Protein AF-0000000079814509 (afdb_homodimer)

Organism: NCBI:txid265959

Solvent-accessible surface area (backbone atoms only — not comparable to full-atom values): 18102 Å² total; per-residue (Å²): 127,86,48,70,74,76,86,57,86,73,63,70,48,47,9,40,43,61,54,54,47,37,64,71,30,44,42,54,40,25,47,69,50,70,57,45,57,66,31,46,37,20,44,52,43,13,44,19,37,64,63,33,46,36,17,36,41,48,33,69,40,90,90,38,77,46,75,22,25,9,41,62,44,52,35,46,67,60,51,52,45,43,59,68,70,55,45,70,42,74,94,31,47,66,44,47,51,42,54,54,31,35,41,41,60,46,58,57,76,54,65,27,21,42,33,24,49,41,41,32,49,45,52,52,50,47,57,54,64,71,42,89,66,78,81,49,60,47,82,37,24,59,54,39,33,39,48,41,24,60,71,68,43,64,84,71,28,87,51,73,63,44,72,72,52,24,48,38,23,42,51,26,47,74,84,127,86,52,69,73,76,86,56,86,72,64,71,48,48,9,39,42,61,55,53,46,36,63,72,28,43,43,54,40,26,48,69,50,72,59,44,58,66,30,44,37,19,44,52,43,13,43,19,39,63,62,33,46,36,17,37,40,50,32,68,38,89,91,39,79,46,75,21,24,8,40,61,44,52,36,48,67,58,50,50,47,43,59,67,70,55,44,69,42,75,93,32,48,68,44,46,52,41,53,55,30,35,41,40,62,45,58,57,76,56,63,27,21,43,33,23,47,41,41,31,47,46,54,52,49,47,58,54,63,72,41,89,65,77,81,50,62,48,82,37,24,60,54,39,33,40,49,41,26,60,71,68,42,65,84,73,28,85,52,73,63,44,72,71,53,24,50,38,23,44,50,27,49,74,84

Foldseek 3Di:
DPPPDPPDVCPPLQAPDLVCCLVVAQQVLCVLLVNHDLLSSLLLSLLLCLQASNHAQFDDDPVGTDQFGGSNGHGQVLQVCCVVPPCVDPVNVSNVVSLVVQDDVPPHGPNVRSPRVNSVSSSSSSQLVSDPDDGDDSQQLQVSQLSCLVRPVPDVSVDHRDPVSSVSSNVSSVD/DPPPDPPDVCPPLQAPDLVCCLVVAQQVLCVLLVNHDLLSSLLLSLLLCLQASNHAQFPDDPVGTDQFGGSNGHGQVLQVCCVVPPCVPPVNVSNVVSLVVQDDVPPHGPNVRSPRVNSVSSSSSSQLVSDPDDGDDSQQLQVSQLSCLVRPVPPVSVDHRDPVSSVSSNVSSVD

Structure (mmCIF, N/CA/C/O backbone):
data_AF-0000000079814509-model_v1
#
loop_
_entity.id
_entity.type
_entity.pdbx_description
1 polymer 'Transglycosylase SLT domain-containing protein'
#
loop_
_atom_site.group_PDB
_atom_site.id
_atom_site.type_symbol
_atom_site.label_atom_id
_atom_site.label_alt_id
_atom_site.label_comp_id
_atom_site.label_asym_id
_atom_site.label_entity_id
_atom_site.label_seq_id
_atom_site.pdbx_PDB_ins_code
_atom_site.Cartn_x
_atom_site.Cartn_y
_atom_site.Cartn_z
_atom_site.occupancy
_atom_site.B_iso_or_equiv
_atom_site.auth_seq_id
_atom_site.auth_comp_id
_atom_site.auth_asym_id
_atom_site.auth_atom_id
_atom_site.pdbx_PDB_model_num
ATOM 1 N N . MET A 1 1 ? 13.641 9.32 21.141 1 21.48 1 MET A N 1
ATOM 2 C CA . MET A 1 1 ? 14.672 9.336 20.109 1 21.48 1 MET A CA 1
ATOM 3 C C . MET A 1 1 ? 14.367 8.32 19.016 1 21.48 1 MET A C 1
ATOM 5 O O . MET A 1 1 ? 14.18 7.137 19.297 1 21.48 1 MET A O 1
ATOM 9 N N . VAL A 1 2 ? 13.789 8.75 17.938 1 28.95 2 VAL A N 1
ATOM 10 C CA . VAL A 1 2 ? 13.547 7.848 16.828 1 28.95 2 VAL A CA 1
ATOM 11 C C . VAL A 1 2 ? 14.852 7.188 16.406 1 28.95 2 VAL A C 1
ATOM 13 O O . VAL A 1 2 ? 15.828 7.871 16.078 1 28.95 2 VAL A O 1
ATOM 16 N N . VAL A 1 3 ? 15.172 5.992 16.922 1 29.91 3 VAL A N 1
ATOM 17 C CA . VAL A 1 3 ? 16.359 5.262 16.531 1 29.91 3 VAL A CA 1
ATOM 18 C C . VAL A 1 3 ? 16.344 5.031 15.016 1 29.91 3 VAL A C 1
ATOM 20 O O . VAL A 1 3 ? 15.438 4.395 14.492 1 29.91 3 VAL A O 1
ATOM 23 N N . VAL A 1 4 ? 17.125 5.879 14.336 1 31.55 4 VAL A N 1
ATOM 24 C CA . VAL A 1 4 ? 17.453 5.512 12.961 1 31.55 4 VAL A CA 1
ATOM 25 C C . VAL A 1 4 ? 18.25 4.211 12.945 1 31.55 4 VAL A C 1
ATOM 27 O O . VAL A 1 4 ? 19.25 4.09 13.648 1 31.55 4 VAL A O 1
ATOM 30 N N . PRO A 1 5 ? 17.609 3.098 12.773 1 31.67 5 PRO A N 1
ATOM 31 C CA . PRO A 1 5 ? 18.406 1.866 12.812 1 31.67 5 PRO A CA 1
ATOM 32 C C . PRO A 1 5 ? 19.812 2.055 12.258 1 31.67 5 PRO A C 1
ATOM 34 O O . PRO A 1 5 ? 20.047 2.951 11.438 1 31.67 5 PRO A O 1
ATOM 37 N N . PRO A 1 6 ? 20.875 1.463 13.023 1 30.59 6 PRO A N 1
ATOM 38 C CA . PRO A 1 6 ? 22.25 1.548 12.539 1 30.59 6 PRO A CA 1
ATOM 39 C C . PRO A 1 6 ? 22.359 1.326 11.031 1 30.59 6 PRO A C 1
ATOM 41 O O . PRO A 1 6 ? 21.484 0.708 10.422 1 30.59 6 PRO A O 1
ATOM 44 N N . ARG A 1 7 ? 23.438 1.952 10.367 1 30.25 7 ARG A N 1
ATOM 45 C CA . ARG A 1 7 ? 23.891 1.788 8.992 1 30.25 7 ARG A CA 1
ATOM 46 C C . ARG A 1 7 ? 24.016 0.313 8.625 1 30.25 7 ARG A C 1
ATOM 48 O O . ARG A 1 7 ? 24.984 -0.347 8.977 1 30.25 7 ARG A O 1
ATOM 55 N N . PHE A 1 8 ? 23.109 -0.559 8.773 1 29.16 8 PHE A N 1
ATOM 56 C CA . PHE A 1 8 ? 23.312 -1.893 8.219 1 29.16 8 PHE A CA 1
ATOM 57 C C . PHE A 1 8 ? 24.047 -1.819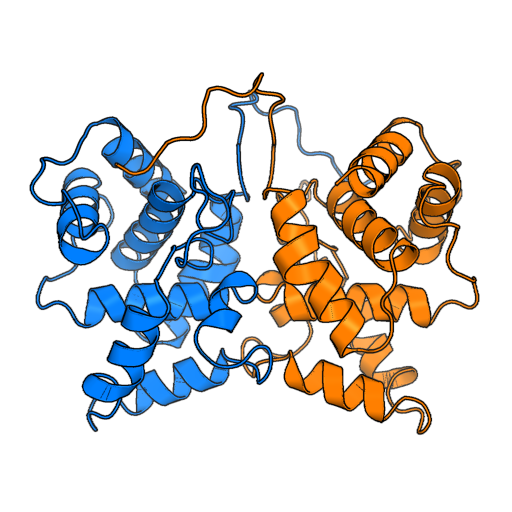 6.887 1 29.16 8 PHE A C 1
ATOM 59 O O . PHE A 1 8 ? 23.969 -0.811 6.184 1 29.16 8 PHE A O 1
ATOM 66 N N . GLY A 1 9 ? 25.078 -2.545 6.637 1 29.08 9 GLY A N 1
ATOM 67 C CA . GLY A 1 9 ? 25.734 -2.58 5.344 1 29.08 9 GLY A CA 1
ATOM 68 C C . GLY A 1 9 ? 24.781 -2.412 4.18 1 29.08 9 GLY A C 1
ATOM 69 O O . GLY A 1 9 ? 23.75 -3.086 4.117 1 29.08 9 GLY A O 1
ATOM 70 N N . LEU A 1 10 ? 24.547 -1.199 3.674 1 32.44 10 LEU A N 1
ATOM 71 C CA . LEU A 1 10 ? 23.656 -0.524 2.744 1 32.44 10 LEU A CA 1
ATOM 72 C C . LEU A 1 10 ? 23.359 -1.402 1.531 1 32.44 10 LEU A C 1
ATOM 74 O O . LEU A 1 10 ? 24.125 -1.406 0.565 1 32.44 10 LEU A O 1
ATOM 78 N N . ARG A 1 11 ? 23.297 -2.605 1.694 1 38.59 11 ARG A N 1
ATOM 79 C CA . ARG A 1 11 ? 22.797 -3.143 0.434 1 38.59 11 ARG A CA 1
ATOM 80 C C . ARG A 1 11 ? 21.594 -2.34 -0.065 1 38.59 11 ARG A C 1
ATOM 82 O O . ARG A 1 11 ? 20.734 -1.936 0.725 1 38.59 11 ARG A O 1
ATOM 89 N N . ALA A 1 12 ? 21.672 -1.541 -1.007 1 45.59 12 ALA A N 1
ATOM 90 C CA . ALA A 1 12 ? 20.781 -0.601 -1.682 1 45.59 12 ALA A CA 1
ATOM 91 C C . ALA A 1 12 ? 19.359 -1.121 -1.699 1 45.59 12 ALA A C 1
ATOM 93 O O . ALA A 1 12 ? 19.016 -2.025 -2.471 1 45.59 12 ALA A O 1
ATOM 94 N N . MET A 1 13 ? 18.812 -1.288 -0.538 1 52.53 13 MET A N 1
ATOM 95 C CA . MET A 1 13 ? 17.406 -1.687 -0.56 1 52.53 13 MET A CA 1
ATOM 96 C C . MET A 1 13 ? 16.594 -0.751 -1.445 1 52.53 13 MET A C 1
ATOM 9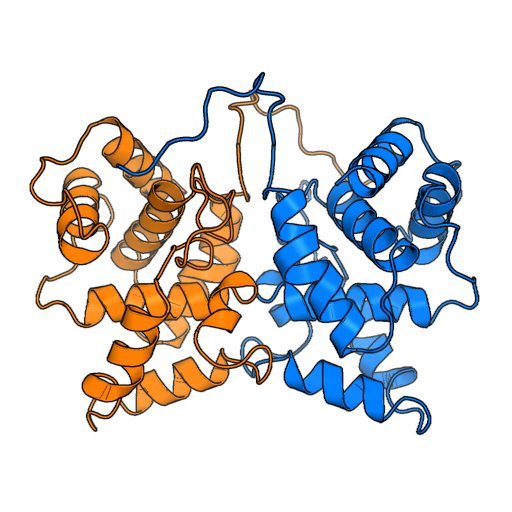8 O O . MET A 1 13 ? 16.609 0.466 -1.253 1 52.53 13 MET A O 1
ATOM 102 N N . THR A 1 14 ? 16.281 -1.2 -2.613 1 74.56 14 THR A N 1
ATOM 103 C CA . THR A 1 14 ? 15.664 -0.387 -3.65 1 74.56 14 THR A CA 1
ATOM 104 C C . THR A 1 14 ? 14.141 -0.501 -3.586 1 74.56 14 THR A C 1
ATOM 106 O O . THR A 1 14 ? 13.43 0.074 -4.418 1 74.56 14 THR A O 1
ATOM 109 N N . GLY A 1 15 ? 13.484 -0.801 -2.355 1 95.19 15 GLY A N 1
ATOM 110 C CA . GLY A 1 15 ? 12.031 -0.841 -2.242 1 95.19 15 GLY A CA 1
ATOM 111 C C . GLY A 1 15 ? 11.547 -0.894 -0.805 1 95.19 15 GLY A C 1
ATOM 112 O O . GLY A 1 15 ? 12.273 -0.499 0.114 1 95.19 15 GLY A O 1
ATOM 113 N N . LEU A 1 16 ? 10.32 -1.169 -0.649 1 97.5 16 LEU A N 1
ATOM 114 C CA . LEU A 1 16 ? 9.805 -1.408 0.694 1 97.5 16 LEU A CA 1
ATOM 115 C C . LEU A 1 16 ? 10.625 -2.475 1.411 1 97.5 16 LEU A C 1
ATOM 117 O O . LEU A 1 16 ? 11.172 -3.377 0.772 1 97.5 16 LEU A O 1
ATOM 121 N N . CYS A 1 17 ? 10.672 -2.309 2.691 1 96.06 17 CYS A N 1
ATOM 122 C CA . CYS A 1 17 ? 11.312 -3.32 3.521 1 96.06 17 CYS A CA 1
ATOM 123 C C . CYS A 1 17 ? 10.633 -4.676 3.357 1 96.06 17 CYS A C 1
ATOM 125 O O . CYS A 1 17 ? 9.492 -4.855 3.791 1 96.06 17 CYS A O 1
ATOM 127 N N . PRO A 1 18 ? 11.367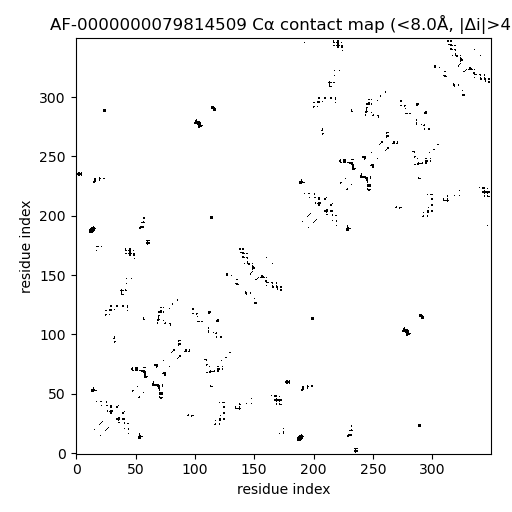 -5.66 2.791 1 96.31 18 PRO A N 1
ATOM 128 C CA . PRO A 1 18 ? 10.719 -6.945 2.508 1 96.31 18 PRO A CA 1
ATOM 129 C C . PRO A 1 18 ? 10.227 -7.648 3.77 1 96.31 18 PRO A C 1
ATOM 131 O O . PRO A 1 18 ? 9.188 -8.312 3.742 1 96.31 18 PRO A O 1
ATOM 134 N N . ALA A 1 19 ? 10.945 -7.496 4.844 1 96.06 19 ALA A N 1
ATOM 135 C CA . ALA A 1 19 ? 10.531 -8.141 6.09 1 96.06 19 ALA A CA 1
ATOM 136 C C . ALA A 1 19 ? 9.188 -7.602 6.562 1 96.06 19 ALA A C 1
ATOM 138 O O . ALA A 1 19 ? 8.344 -8.359 7.055 1 96.06 19 ALA A O 1
ATOM 139 N N . GLN A 1 20 ? 9 -6.309 6.41 1 97.38 20 GLN A N 1
ATOM 140 C CA . GLN A 1 20 ? 7.723 -5.738 6.816 1 97.38 20 GLN A CA 1
ATOM 141 C C . GLN A 1 20 ? 6.609 -6.152 5.859 1 97.38 20 GLN A C 1
ATOM 143 O O . GLN A 1 20 ? 5.488 -6.438 6.289 1 97.38 20 GLN A O 1
ATOM 148 N N . VAL A 1 21 ? 6.953 -6.172 4.539 1 98.19 21 VAL A N 1
ATOM 149 C CA . VAL A 1 21 ? 5.941 -6.59 3.572 1 98.19 21 VAL A CA 1
ATOM 150 C C . VAL A 1 21 ? 5.477 -8.008 3.895 1 98.19 21 VAL A C 1
ATOM 152 O O . VAL A 1 21 ? 4.273 -8.289 3.896 1 98.19 21 VAL A O 1
ATOM 155 N N . ARG A 1 22 ? 6.367 -8.891 4.195 1 98.31 22 ARG A N 1
ATOM 156 C CA . ARG A 1 22 ? 6.016 -10.266 4.52 1 98.31 22 ARG A CA 1
ATOM 157 C C . ARG A 1 22 ? 5.207 -10.336 5.812 1 98.31 22 ARG A C 1
ATOM 159 O O . ARG A 1 22 ? 4.16 -10.984 5.863 1 98.31 22 ARG A O 1
ATOM 166 N N . ARG A 1 23 ? 5.629 -9.617 6.816 1 97.31 23 ARG A N 1
ATOM 167 C CA . ARG A 1 23 ? 5.062 -9.742 8.156 1 97.31 23 ARG A CA 1
ATOM 168 C C . ARG A 1 23 ? 3.734 -9 8.266 1 97.31 23 ARG A C 1
ATOM 170 O O . ARG A 1 23 ? 2.807 -9.477 8.922 1 97.31 23 ARG A O 1
ATOM 177 N N . GLU A 1 24 ? 3.678 -7.84 7.629 1 97.81 24 GLU A N 1
ATOM 178 C CA . GLU A 1 24 ? 2.525 -6.973 7.855 1 97.81 24 GLU A CA 1
ATOM 179 C C . GLU A 1 24 ? 1.452 -7.191 6.793 1 97.81 24 GLU A C 1
ATOM 181 O O . GLU A 1 24 ? 0.293 -6.82 6.988 1 97.81 24 GLU A O 1
ATOM 186 N N . ILE A 1 25 ? 1.831 -7.762 5.629 1 98.62 25 ILE A N 1
ATOM 187 C CA . ILE A 1 25 ? 0.872 -7.84 4.535 1 98.62 25 ILE A CA 1
ATOM 188 C C . ILE A 1 25 ? 0.708 -9.297 4.098 1 98.62 25 ILE A C 1
ATOM 190 O O . ILE A 1 25 ? -0.351 -9.891 4.297 1 98.62 25 ILE A O 1
ATOM 194 N N . VAL A 1 26 ? 1.796 -9.906 3.666 1 98.88 26 VAL A N 1
ATOM 195 C CA . VAL A 1 26 ? 1.691 -11.18 2.961 1 98.88 26 VAL A CA 1
ATOM 196 C C . VAL A 1 26 ? 1.16 -12.258 3.908 1 98.88 26 VAL A C 1
ATOM 198 O O . VAL A 1 26 ? 0.144 -12.891 3.625 1 98.88 26 VAL A O 1
ATOM 201 N N . THR A 1 27 ? 1.805 -12.383 5.035 1 98.75 27 THR A N 1
ATOM 202 C CA . THR A 1 27 ? 1.463 -13.477 5.941 1 98.75 27 THR A CA 1
ATOM 203 C C . THR A 1 27 ? 0.04 -13.312 6.473 1 98.75 27 THR A C 1
ATOM 205 O O . THR A 1 27 ? -0.787 -14.219 6.328 1 98.75 27 THR A O 1
ATOM 208 N N . PRO A 1 28 ? -0.305 -12.148 7.012 1 98.75 28 PRO A N 1
ATOM 209 C CA . PRO A 1 28 ? -1.658 -12.055 7.562 1 98.75 28 PRO A CA 1
ATOM 210 C C . PRO A 1 28 ? -2.74 -12.133 6.488 1 98.75 28 PRO A C 1
ATOM 212 O O . PRO A 1 28 ? -3.828 -12.656 6.738 1 98.75 28 PRO A O 1
ATOM 215 N N . VAL A 1 29 ? -2.549 -11.594 5.297 1 98.88 29 VAL A N 1
ATOM 216 C CA . VAL A 1 29 ? -3.533 -11.633 4.219 1 98.88 29 VAL A CA 1
ATOM 217 C C . VAL A 1 29 ? -3.777 -13.078 3.793 1 98.88 29 VAL A C 1
ATOM 219 O O . VAL A 1 29 ? -4.922 -13.5 3.617 1 98.88 29 VAL A O 1
ATOM 222 N N . LEU A 1 30 ? -2.684 -13.828 3.623 1 98.94 30 LEU A N 1
ATOM 223 C CA . LEU A 1 30 ? -2.826 -15.211 3.188 1 98.94 30 LEU A CA 1
ATOM 224 C C . LEU A 1 30 ? -3.535 -16.047 4.25 1 98.94 30 LEU A C 1
ATOM 226 O O . LEU A 1 30 ? -4.312 -16.953 3.92 1 98.94 30 LEU A O 1
ATOM 230 N N . GLU A 1 31 ? -3.264 -15.734 5.488 1 98.75 31 GLU A N 1
ATOM 231 C CA . GLU A 1 31 ? -3.984 -16.391 6.57 1 98.75 31 GLU A CA 1
ATOM 232 C C . GLU A 1 31 ? -5.473 -16.047 6.531 1 98.75 31 GLU A C 1
ATOM 234 O O . GLU A 1 31 ? -6.32 -16.938 6.688 1 98.75 31 GLU A O 1
ATOM 239 N N . LEU A 1 32 ? -5.777 -14.812 6.336 1 98.81 32 LEU A N 1
ATOM 240 C CA . LEU A 1 32 ? -7.168 -14.375 6.27 1 98.81 32 LEU A CA 1
ATOM 241 C C . LEU A 1 32 ? -7.938 -15.156 5.211 1 98.81 32 LEU A C 1
ATOM 243 O O . LEU A 1 32 ? -9.055 -15.609 5.457 1 98.81 32 LEU A O 1
ATOM 247 N N . ILE A 1 33 ? -7.301 -15.328 4.039 1 98.81 33 ILE A N 1
ATOM 248 C CA . ILE A 1 33 ? -8.07 -15.883 2.932 1 98.81 33 ILE A CA 1
ATOM 249 C C . ILE A 1 33 ? -7.953 -17.406 2.928 1 98.81 33 ILE A C 1
ATOM 251 O O . ILE A 1 33 ? -8.406 -18.062 1.991 1 98.81 33 ILE A O 1
ATOM 255 N N . GLY A 1 34 ? -7.297 -17.953 3.916 1 98.62 34 GLY A N 1
ATOM 256 C CA . GLY A 1 34 ? -7.234 -19.391 4.094 1 98.62 34 GLY A CA 1
ATOM 257 C C . GLY A 1 34 ? -6.258 -20.062 3.152 1 98.62 34 GLY A C 1
ATOM 258 O O . GLY A 1 34 ? -6.391 -21.266 2.861 1 98.62 34 GLY A O 1
ATOM 259 N N . LEU A 1 35 ? -5.375 -19.312 2.596 1 98.69 35 LEU A N 1
ATOM 260 C CA . LEU A 1 35 ? -4.398 -19.812 1.64 1 98.69 35 LEU A CA 1
ATOM 261 C C . LEU A 1 35 ? -2.977 -19.5 2.098 1 98.69 35 LEU A C 1
ATOM 263 O O . LEU A 1 35 ? -2.127 -19.125 1.286 1 98.69 35 LEU A O 1
ATOM 267 N N . GLY A 1 36 ? -2.789 -19.641 3.42 1 98.5 36 GLY A N 1
ATOM 268 C CA . GLY A 1 36 ? -1.526 -19.266 4.043 1 98.5 36 GLY A CA 1
ATOM 269 C C . GLY A 1 36 ? -0.517 -20.406 4.051 1 98.5 36 GLY A C 1
ATOM 270 O O . GLY A 1 36 ? -0.572 -21.297 3.205 1 98.5 36 GLY A O 1
ATOM 271 N N . GLY A 1 37 ? 0.413 -20.25 4.977 1 98.44 37 GLY A N 1
ATOM 272 C CA . GLY A 1 37 ? 1.54 -21.156 5.086 1 98.44 37 GLY A CA 1
ATOM 273 C C . GLY A 1 37 ? 2.844 -20.562 4.594 1 98.44 37 GLY A C 1
ATOM 274 O O . GLY A 1 37 ? 2.84 -19.656 3.758 1 98.44 37 GLY A O 1
ATOM 275 N N . ASP A 1 38 ? 3.973 -21.125 5.09 1 98.31 38 ASP A N 1
ATOM 276 C CA . ASP A 1 38 ? 5.297 -20.578 4.805 1 98.31 38 ASP A CA 1
ATOM 277 C C . ASP A 1 38 ? 5.602 -20.625 3.311 1 98.31 38 ASP A C 1
ATOM 279 O O . ASP A 1 38 ? 6.234 -19.719 2.773 1 98.31 38 ASP A O 1
ATOM 283 N N . ALA A 1 39 ? 5.207 -21.672 2.641 1 98.75 39 ALA A N 1
ATOM 284 C CA . ALA A 1 39 ? 5.461 -21.797 1.209 1 98.75 39 ALA A CA 1
ATOM 285 C C . ALA A 1 39 ? 4.773 -20.688 0.425 1 98.75 39 ALA A C 1
ATOM 287 O O . ALA A 1 39 ? 5.391 -20.062 -0.437 1 98.75 39 ALA A O 1
ATOM 288 N N . ALA A 1 40 ? 3.488 -20.422 0.775 1 98.81 40 ALA A N 1
ATOM 289 C CA . ALA A 1 40 ? 2.738 -19.359 0.098 1 98.81 40 ALA A CA 1
ATOM 290 C C . ALA A 1 40 ? 3.324 -17.984 0.407 1 98.81 40 ALA A C 1
ATOM 292 O O . ALA A 1 40 ? 3.445 -17.141 -0.483 1 98.81 40 ALA A O 1
ATOM 293 N N . ALA A 1 41 ? 3.674 -17.828 1.679 1 98.88 41 ALA A N 1
ATOM 294 C CA . ALA A 1 41 ? 4.238 -16.531 2.084 1 98.88 41 ALA A CA 1
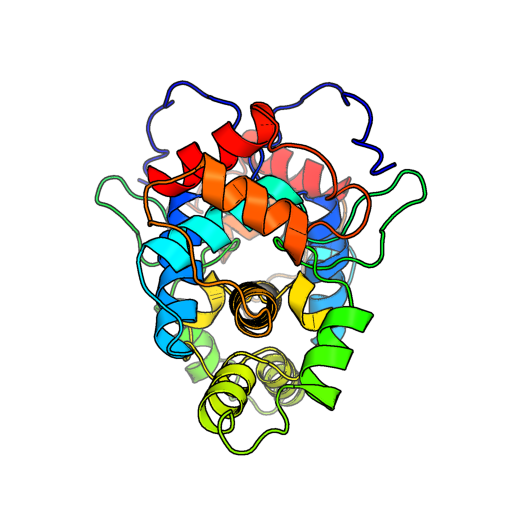ATOM 295 C C . ALA A 1 41 ? 5.551 -16.266 1.355 1 98.88 41 ALA A C 1
ATOM 297 O O . ALA A 1 41 ? 5.777 -15.148 0.879 1 98.88 41 ALA A O 1
ATOM 298 N N . SER A 1 42 ? 6.387 -17.281 1.24 1 98.75 42 SER A N 1
ATOM 299 C CA . SER A 1 42 ? 7.648 -17.125 0.524 1 98.75 42 SER A CA 1
ATOM 300 C C . SER A 1 42 ? 7.414 -16.891 -0.965 1 98.75 42 SER A C 1
ATOM 302 O O . SER A 1 42 ? 8.062 -16.031 -1.574 1 98.75 42 SER A O 1
ATOM 304 N N . LEU A 1 43 ? 6.5 -17.594 -1.545 1 98.62 43 LEU A N 1
ATOM 305 C CA . LEU A 1 43 ? 6.191 -17.453 -2.965 1 98.62 43 LEU A CA 1
ATOM 306 C C . LEU A 1 43 ? 5.695 -16.047 -3.275 1 98.62 43 LEU A C 1
ATOM 308 O O . LEU A 1 43 ? 6.184 -15.406 -4.207 1 98.62 43 LEU A O 1
ATOM 312 N N . LEU A 1 44 ? 4.766 -15.57 -2.459 1 98.88 44 LEU A N 1
ATOM 313 C CA . LEU A 1 44 ? 4.172 -14.266 -2.734 1 98.88 44 LEU A CA 1
ATOM 314 C C . LEU A 1 44 ? 5.172 -13.148 -2.457 1 98.88 44 LEU A C 1
ATOM 316 O O . LEU A 1 44 ? 5.207 -12.148 -3.176 1 98.88 44 LEU A O 1
ATOM 320 N N . THR A 1 45 ? 5.957 -13.297 -1.381 1 98.69 45 THR A N 1
ATOM 321 C CA . THR A 1 45 ? 7.008 -12.32 -1.126 1 98.69 45 THR A CA 1
ATOM 322 C C . THR A 1 45 ? 8.016 -12.297 -2.271 1 98.69 45 THR A C 1
ATOM 324 O O . THR A 1 45 ? 8.375 -11.227 -2.77 1 98.69 45 THR A O 1
ATOM 327 N N . GLY A 1 46 ? 8.43 -13.469 -2.719 1 98.06 46 GLY A N 1
ATOM 328 C CA . GLY A 1 46 ? 9.336 -13.578 -3.852 1 98.06 46 GLY A CA 1
ATOM 329 C C . GLY A 1 46 ? 8.75 -13.047 -5.145 1 98.06 46 GLY A C 1
ATOM 330 O O . GLY A 1 46 ? 9.453 -12.43 -5.945 1 98.06 46 GLY A O 1
ATOM 331 N N . THR A 1 47 ? 7.492 -13.242 -5.367 1 97.69 47 THR A N 1
ATOM 332 C CA . THR A 1 47 ? 6.816 -12.742 -6.559 1 97.69 47 THR A CA 1
ATOM 333 C C . THR A 1 47 ? 6.852 -11.211 -6.598 1 97.69 47 THR A C 1
ATOM 335 O O . THR A 1 47 ? 7.168 -10.625 -7.633 1 97.69 47 THR A O 1
ATOM 338 N N . ALA A 1 48 ? 6.52 -10.586 -5.453 1 97.69 48 ALA A N 1
ATOM 339 C CA . ALA A 1 48 ? 6.57 -9.125 -5.406 1 97.69 48 ALA A CA 1
ATOM 340 C C . ALA A 1 48 ? 7.984 -8.617 -5.668 1 97.69 48 ALA A C 1
ATOM 342 O O . ALA A 1 48 ? 8.18 -7.637 -6.387 1 97.69 48 ALA A O 1
ATOM 343 N N . LEU A 1 49 ? 8.961 -9.25 -5.105 1 96.5 49 LEU A N 1
ATOM 344 C CA . LEU A 1 49 ? 10.359 -8.898 -5.344 1 96.5 49 LEU A CA 1
ATOM 345 C C . LEU A 1 49 ? 10.719 -9.07 -6.816 1 96.5 49 LEU A C 1
ATOM 347 O O . LEU A 1 49 ? 11.383 -8.211 -7.402 1 96.5 49 LEU A O 1
ATOM 351 N N . ALA A 1 50 ? 10.297 -10.125 -7.391 1 94.75 50 ALA A N 1
ATOM 352 C CA . ALA A 1 50 ? 10.617 -10.414 -8.789 1 94.75 50 ALA A CA 1
ATOM 353 C C . ALA A 1 50 ? 9.93 -9.414 -9.719 1 94.75 50 ALA A C 1
ATOM 355 O O . ALA A 1 50 ? 10.5 -9.031 -10.75 1 94.75 50 ALA A O 1
ATOM 356 N N . GLU A 1 51 ? 8.703 -9.07 -9.32 1 94.38 51 GLU A N 1
ATOM 357 C CA . GLU A 1 51 ? 7.914 -8.211 -10.203 1 94.38 51 GLU A CA 1
ATOM 358 C C . GLU A 1 51 ? 8.406 -6.77 -10.148 1 94.38 51 GLU A C 1
ATOM 360 O O . GLU A 1 51 ? 8.477 -6.098 -11.18 1 94.38 51 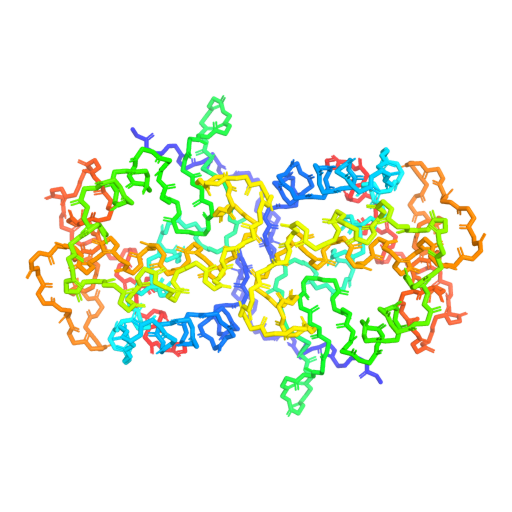GLU A O 1
ATOM 365 N N . THR A 1 52 ? 8.758 -6.301 -8.93 1 94.81 52 THR A N 1
ATOM 366 C CA . THR A 1 52 ? 8.938 -4.855 -8.82 1 94.81 52 THR A CA 1
ATOM 367 C C . THR A 1 52 ? 10.109 -4.523 -7.91 1 94.81 52 THR A C 1
ATOM 369 O O . THR A 1 52 ? 10.414 -3.352 -7.684 1 94.81 52 THR A O 1
ATOM 372 N N . GLY A 1 53 ? 10.727 -5.547 -7.324 1 94.75 53 GLY A N 1
ATOM 373 C CA . GLY A 1 53 ? 11.688 -5.25 -6.273 1 94.75 53 GLY A CA 1
ATOM 374 C C . GLY A 1 53 ? 11.078 -4.492 -5.109 1 94.75 53 GLY A C 1
ATOM 375 O O . GLY A 1 53 ? 11.781 -3.783 -4.387 1 94.75 53 GLY A O 1
ATOM 376 N N . LEU A 1 54 ? 9.727 -4.496 -5.02 1 97.25 54 LEU A N 1
ATOM 377 C CA . LEU A 1 54 ? 8.977 -3.773 -4 1 97.25 54 LEU A CA 1
ATOM 378 C C . LEU A 1 54 ? 9.164 -2.268 -4.148 1 97.25 54 LEU A C 1
ATOM 380 O O . LEU A 1 54 ? 9.188 -1.541 -3.152 1 97.25 54 LEU A O 1
ATOM 384 N N . ALA A 1 55 ? 9.234 -1.796 -5.398 1 96.44 55 ALA A N 1
ATOM 385 C CA . ALA A 1 55 ? 9.602 -0.396 -5.598 1 96.44 55 ALA A CA 1
ATOM 386 C C . ALA A 1 55 ? 8.586 0.316 -6.488 1 96.44 55 ALA A C 1
ATOM 388 O O . ALA A 1 55 ? 8.547 1.548 -6.535 1 96.44 55 ALA A O 1
ATOM 389 N N . TYR A 1 56 ? 7.785 -0.471 -7.188 1 96.5 56 TYR A N 1
ATOM 390 C CA . TYR A 1 56 ? 6.863 0.118 -8.156 1 96.5 56 TYR A CA 1
ATOM 391 C C . TYR A 1 56 ? 5.445 -0.407 -7.949 1 96.5 56 TYR A C 1
ATOM 393 O O . TYR A 1 56 ? 5.25 -1.604 -7.727 1 96.5 56 TYR A O 1
ATOM 401 N N . ILE A 1 57 ? 4.48 0.513 -8.023 1 98.12 57 ILE A N 1
ATOM 402 C CA . ILE A 1 57 ? 3.096 0.114 -7.793 1 98.12 57 ILE A CA 1
ATOM 403 C C . ILE A 1 57 ? 2.309 0.209 -9.094 1 98.12 57 ILE A C 1
ATOM 405 O O . ILE A 1 57 ? 1.085 0.048 -9.102 1 98.12 57 ILE A O 1
ATOM 409 N N . ARG A 1 58 ? 2.947 0.518 -10.109 1 97.06 58 ARG A N 1
ATOM 410 C CA . ARG A 1 58 ? 2.473 0.478 -11.484 1 97.06 58 ARG A CA 1
ATOM 411 C C . ARG A 1 58 ? 3.588 0.063 -12.438 1 97.06 58 ARG A C 1
ATOM 413 O O . ARG A 1 58 ? 4.742 0.455 -12.258 1 97.06 58 ARG A O 1
ATOM 420 N N . GLN A 1 59 ? 3.23 -0.704 -13.43 1 94.75 59 GLN A N 1
ATOM 421 C CA . GLN A 1 59 ? 4.215 -1.186 -14.391 1 94.75 59 GLN A CA 1
ATOM 422 C C . GLN A 1 59 ? 4.91 -0.024 -15.094 1 94.75 59 GLN A C 1
ATOM 424 O O . GLN A 1 59 ? 4.258 0.945 -15.492 1 94.75 59 GLN A O 1
ATOM 429 N N . VAL A 1 60 ? 6.199 -0.117 -15.156 1 92.25 60 VAL A N 1
ATOM 430 C CA . VAL A 1 60 ? 7.008 0.858 -15.875 1 92.25 60 VAL A CA 1
ATOM 431 C C . VAL A 1 60 ? 7.332 0.328 -17.281 1 92.25 60 VAL A C 1
ATOM 433 O O . VAL A 1 60 ? 7.773 -0.813 -17.422 1 92.25 60 VAL A O 1
ATOM 436 N N . THR A 1 61 ? 7.09 1.088 -18.188 1 90.56 61 THR A N 1
ATOM 437 C CA . THR A 1 61 ? 7.48 0.778 -19.562 1 90.56 61 THR A CA 1
ATOM 438 C C . THR A 1 61 ? 8.188 1.967 -20.203 1 90.56 61 THR A C 1
ATOM 440 O O . THR A 1 61 ? 8.195 3.066 -19.641 1 90.56 61 THR A O 1
ATOM 443 N N . ASP A 1 62 ? 8.812 1.7 -21.312 1 88.5 62 ASP A N 1
ATOM 444 C CA . ASP A 1 62 ? 9.484 2.76 -22.062 1 88.5 62 ASP A CA 1
ATOM 445 C C . ASP A 1 62 ? 8.508 3.852 -22.484 1 88.5 62 ASP A C 1
ATOM 447 O O . ASP A 1 62 ? 8.867 5.027 -22.547 1 88.5 62 ASP A O 1
ATOM 451 N N . GLY A 1 63 ? 7.285 3.484 -22.672 1 89.75 63 GLY A N 1
ATOM 452 C CA . GLY A 1 63 ? 6.289 4.426 -23.156 1 89.75 63 GLY A CA 1
ATOM 453 C C . GLY A 1 63 ? 5.418 4.996 -22.047 1 89.75 63 GLY A C 1
ATOM 454 O O . GLY A 1 63 ? 4.371 5.582 -22.312 1 89.75 63 GLY A O 1
ATOM 455 N N . GLY A 1 64 ? 5.852 4.777 -20.844 1 88.56 64 GLY A N 1
ATOM 456 C CA . GLY A 1 64 ? 5.016 5.242 -19.75 1 88.56 64 GLY A CA 1
ATOM 457 C C . GLY A 1 64 ? 4.461 4.113 -18.906 1 88.56 64 GLY A C 1
ATOM 458 O O . GLY A 1 64 ? 4.941 2.98 -18.969 1 88.56 64 GLY A O 1
ATOM 459 N N . PRO A 1 65 ? 3.455 4.465 -18.109 1 92.25 65 PRO A N 1
ATOM 460 C CA . PRO A 1 65 ? 2.889 3.434 -17.25 1 92.25 65 PRO A CA 1
ATOM 461 C C . PRO A 1 65 ? 2.168 2.332 -18.016 1 92.25 65 PRO A C 1
ATOM 463 O O . PRO A 1 65 ? 1.351 2.625 -18.891 1 92.25 65 PRO A O 1
ATOM 466 N N . GLY A 1 66 ? 2.602 1.083 -17.703 1 94.38 66 GLY A N 1
ATOM 467 C CA . GLY A 1 66 ? 1.889 -0.06 -18.25 1 94.38 66 GLY A CA 1
ATOM 468 C C . GLY A 1 66 ? 0.65 -0.427 -17.453 1 94.38 66 GLY A C 1
ATOM 469 O O . GLY A 1 66 ? 0.302 0.253 -16.5 1 94.38 66 GLY A O 1
ATOM 470 N N . PRO A 1 67 ? -0.028 -1.452 -17.859 1 95.56 67 PRO A N 1
ATOM 471 C CA . PRO A 1 67 ? -1.339 -1.768 -17.297 1 95.56 67 PRO A CA 1
ATOM 472 C C . PRO A 1 67 ? -1.238 -2.514 -15.969 1 95.56 67 PRO A C 1
ATOM 474 O O . PRO A 1 67 ? -2.199 -2.537 -15.188 1 95.56 67 PRO A O 1
ATOM 477 N N . ALA A 1 68 ? -0.084 -3.184 -15.602 1 97 68 ALA A N 1
ATOM 478 C CA . ALA A 1 68 ? 0.007 -4.039 -14.422 1 97 68 ALA A CA 1
ATOM 479 C C . ALA A 1 68 ? 0.054 -3.209 -13.148 1 97 68 ALA A C 1
ATOM 481 O O . ALA A 1 68 ? 0.673 -2.143 -13.109 1 97 68 ALA A O 1
ATOM 482 N N . LEU A 1 69 ? -0.572 -3.688 -12.141 1 98.25 69 LEU A N 1
ATOM 483 C CA . LEU A 1 69 ? -0.856 -2.846 -10.984 1 98.25 69 LEU A CA 1
ATOM 484 C C . LEU A 1 69 ? -0.315 -3.477 -9.703 1 98.25 69 LEU A C 1
ATOM 486 O O . LEU A 1 69 ? -0.405 -4.691 -9.523 1 98.25 69 LEU A O 1
ATOM 490 N N . GLY A 1 70 ? 0.163 -2.564 -8.828 1 98.44 70 GLY A N 1
ATOM 491 C CA . GLY A 1 70 ? 0.576 -2.947 -7.488 1 98.44 70 GLY A CA 1
ATOM 492 C C . GLY A 1 70 ? 1.933 -3.625 -7.453 1 98.44 70 GLY A C 1
ATOM 493 O O . GLY A 1 70 ? 2.578 -3.787 -8.492 1 98.44 70 GLY A O 1
ATOM 494 N N . LEU A 1 71 ? 2.355 -4.035 -6.301 1 98.19 71 LEU A N 1
ATOM 495 C CA . LEU A 1 71 ? 3.652 -4.668 -6.094 1 98.19 71 LEU A CA 1
ATOM 496 C C . LEU A 1 71 ? 3.734 -5.996 -6.844 1 98.19 71 LEU A C 1
ATOM 498 O O . LEU A 1 71 ? 4.82 -6.426 -7.238 1 98.19 71 LEU A O 1
ATOM 502 N N . TRP A 1 72 ? 2.566 -6.625 -7.113 1 98.38 72 TRP A N 1
ATOM 503 C CA . TRP A 1 72 ? 2.545 -7.938 -7.754 1 98.38 72 TRP A CA 1
ATOM 504 C C . TRP A 1 72 ? 2.201 -7.816 -9.234 1 98.38 72 TRP A C 1
ATOM 506 O O . TRP A 1 72 ? 2.117 -8.82 -9.938 1 98.38 72 TRP A O 1
ATOM 516 N N . GLN A 1 73 ? 1.934 -6.711 -9.719 1 97.56 73 GLN A N 1
ATOM 517 C CA . GLN A 1 73 ? 1.828 -6.363 -11.133 1 97.56 73 GLN A CA 1
ATOM 518 C C . GLN A 1 73 ? 0.796 -7.238 -11.836 1 97.56 73 GLN A C 1
ATOM 520 O O . GLN A 1 73 ? 1.046 -7.742 -12.93 1 97.56 73 GLN A O 1
ATOM 525 N N . MET A 1 74 ? -0.311 -7.461 -11.195 1 97.62 74 MET A N 1
ATOM 526 C CA . MET A 1 74 ? -1.404 -8.125 -11.898 1 97.62 74 MET A CA 1
ATOM 527 C C . MET A 1 74 ? -2.109 -7.164 -12.844 1 97.62 74 MET A C 1
ATOM 529 O O . MET A 1 74 ? -2.408 -6.027 -12.477 1 97.62 74 MET A O 1
ATOM 533 N N . GLU A 1 75 ? -2.328 -7.613 -14.016 1 97.62 75 GLU A N 1
ATOM 534 C CA . GLU A 1 75 ? -3.053 -6.789 -14.977 1 97.62 75 GLU A CA 1
ATOM 535 C C . GLU A 1 75 ? -4.551 -6.793 -14.695 1 97.62 75 GLU A C 1
ATOM 537 O O . GLU A 1 75 ? -5.098 -7.797 -14.227 1 97.62 75 GLU A O 1
ATOM 542 N N . PRO A 1 76 ? -5.27 -5.656 -15.062 1 98.12 76 PRO A N 1
ATOM 543 C CA . PRO A 1 76 ? -6.711 -5.566 -14.82 1 98.12 76 PRO A CA 1
ATOM 544 C C . PRO A 1 76 ? -7.492 -6.691 -15.5 1 98.12 76 PRO A C 1
ATOM 546 O O . PRO A 1 76 ? -8.445 -7.223 -14.914 1 98.12 76 PRO A O 1
ATOM 549 N N . PHE A 1 77 ? -7.098 -7.098 -16.672 1 97.44 77 PHE A N 1
ATOM 550 C CA . PHE A 1 77 ? -7.812 -8.164 -17.359 1 97.44 77 PHE A CA 1
ATOM 551 C C . PHE A 1 77 ? -7.766 -9.461 -16.547 1 97.44 77 PHE A C 1
ATOM 553 O O . PHE A 1 77 ? -8.781 -10.148 -16.406 1 97.44 77 PHE A O 1
ATOM 560 N N . THR A 1 78 ? -6.59 -9.828 -16.016 1 97.5 78 THR A N 1
ATOM 561 C CA . THR A 1 78 ? -6.426 -11.016 -15.188 1 97.5 78 THR A CA 1
ATOM 562 C C . THR A 1 78 ? -7.285 -10.922 -13.93 1 97.5 78 THR A C 1
ATOM 564 O O . THR A 1 78 ? -8 -11.867 -13.594 1 97.5 78 THR A O 1
ATOM 567 N N . HIS A 1 79 ? -7.191 -9.781 -13.281 1 98.44 79 HIS A N 1
ATOM 568 C CA . HIS A 1 79 ? -8.016 -9.516 -12.109 1 98.44 79 HIS A CA 1
ATOM 569 C C . HIS A 1 79 ? -9.492 -9.734 -12.414 1 98.44 79 HIS A C 1
ATOM 571 O O . HIS A 1 79 ? -10.172 -10.477 -11.711 1 98.44 79 HIS A O 1
ATOM 577 N N . ASP A 1 80 ? -9.977 -9.094 -13.43 1 98.62 80 ASP A N 1
ATOM 578 C CA . ASP A 1 80 ? -11.391 -9.141 -13.781 1 98.62 80 ASP A CA 1
ATOM 579 C C . ASP A 1 80 ? -11.812 -10.555 -14.18 1 98.62 80 ASP A C 1
ATOM 581 O O . ASP A 1 80 ? -12.922 -10.992 -13.852 1 98.62 80 ASP A O 1
ATOM 585 N N . ASP A 1 81 ? -10.977 -11.266 -14.875 1 98.56 81 ASP A N 1
ATOM 586 C CA . ASP A 1 81 ? -11.258 -12.641 -15.281 1 98.56 81 ASP A CA 1
ATOM 587 C C . ASP A 1 81 ? -11.414 -13.555 -14.062 1 98.56 81 ASP A C 1
ATOM 589 O O . ASP A 1 81 ? -12.305 -14.398 -14.023 1 98.5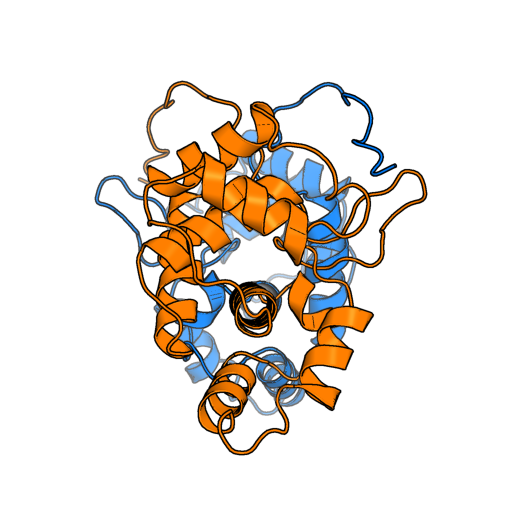6 81 ASP A O 1
ATOM 593 N N . ILE A 1 82 ? -10.539 -13.375 -13.078 1 98.69 82 ILE A N 1
ATOM 594 C CA . ILE A 1 82 ? -10.617 -14.18 -11.859 1 98.69 82 ILE A CA 1
ATOM 595 C C . ILE A 1 82 ? -11.961 -13.953 -11.172 1 98.69 82 ILE A C 1
ATOM 597 O O . ILE A 1 82 ? -12.641 -14.906 -10.789 1 98.69 82 ILE A O 1
ATOM 601 N N . TRP A 1 83 ? -12.367 -12.727 -11.055 1 98.75 83 TRP A N 1
ATOM 602 C CA . TRP A 1 83 ? -13.625 -12.398 -10.398 1 98.75 83 TRP A CA 1
ATOM 603 C C . TRP A 1 83 ? -14.812 -12.922 -11.211 1 98.75 83 TRP A C 1
ATOM 605 O O . TRP A 1 83 ? -15.82 -13.352 -10.641 1 98.75 83 TRP A O 1
ATOM 615 N N . ALA A 1 84 ? -14.656 -12.914 -12.477 1 98.75 84 ALA A N 1
ATOM 616 C CA . ALA A 1 84 ? -15.781 -13.242 -13.352 1 98.75 84 ALA A CA 1
ATOM 617 C C . ALA A 1 84 ? -15.914 -14.75 -13.531 1 98.75 84 ALA A C 1
ATOM 619 O O . ALA A 1 84 ? -17.031 -15.273 -13.617 1 98.75 84 ALA A O 1
ATOM 620 N N . THR A 1 85 ? -14.797 -15.508 -13.547 1 98.62 85 THR A N 1
ATOM 621 C CA . THR A 1 85 ? -14.891 -16.875 -14.055 1 98.62 85 THR A CA 1
ATOM 622 C C . THR A 1 85 ? -14.492 -17.875 -12.977 1 98.62 85 THR A C 1
ATOM 624 O O . THR A 1 85 ? -14.867 -19.047 -13.047 1 98.62 85 THR A O 1
ATOM 627 N N . PHE A 1 86 ? -13.734 -17.469 -12.078 1 98.75 86 PHE A N 1
ATOM 628 C CA . PHE A 1 86 ? -13.211 -18.406 -11.102 1 98.75 86 PHE A CA 1
ATOM 629 C C . PHE A 1 86 ? -13.945 -18.281 -9.773 1 98.75 86 PHE A C 1
ATOM 631 O O . PHE A 1 86 ? -14.453 -19.266 -9.242 1 98.75 86 PHE A O 1
ATOM 638 N N . LEU A 1 87 ? -14.125 -17.047 -9.289 1 98.69 87 LEU A N 1
ATOM 639 C CA . LEU A 1 87 ? -14.555 -16.797 -7.918 1 98.69 87 LEU A CA 1
ATOM 640 C C . LEU A 1 87 ? -16.062 -17.031 -7.77 1 98.69 87 LEU A C 1
ATOM 642 O O . LEU A 1 87 ? -16.562 -17.203 -6.652 1 98.69 87 LEU A O 1
ATOM 646 N N . PRO A 1 88 ? -16.844 -17.078 -8.883 1 98.56 88 PRO A N 1
ATOM 647 C CA . PRO A 1 88 ? -18.281 -17.344 -8.711 1 98.56 88 PRO A CA 1
ATOM 648 C C . PRO A 1 88 ? -18.562 -18.797 -8.305 1 98.56 88 PRO A C 1
ATOM 650 O O . PRO A 1 88 ? -19.672 -19.109 -7.891 1 98.56 88 PRO A O 1
ATOM 653 N N . ALA A 1 89 ? -17.578 -19.719 -8.383 1 98.25 89 ALA A N 1
ATOM 654 C CA . ALA A 1 89 ? -17.797 -21.094 -7.965 1 98.25 89 ALA A CA 1
ATOM 655 C C . ALA A 1 89 ? -18.25 -21.172 -6.508 1 98.25 89 ALA A C 1
ATOM 657 O O . ALA A 1 89 ? -17.641 -20.547 -5.633 1 98.25 89 ALA A O 1
ATOM 658 N N . PRO A 1 90 ? -19.266 -21.984 -6.199 1 98.31 90 PRO A N 1
ATOM 659 C CA . PRO A 1 90 ? -19.812 -22.031 -4.844 1 98.31 90 PRO A CA 1
ATOM 660 C C . PRO A 1 90 ? -18.766 -22.422 -3.801 1 98.31 90 PRO A C 1
ATOM 662 O O . PRO A 1 90 ? -18.781 -21.906 -2.682 1 98.31 90 PRO A O 1
ATOM 665 N N . ARG A 1 91 ? -17.859 -23.297 -4.152 1 98 91 ARG A N 1
ATOM 666 C CA . ARG A 1 91 ? -16.859 -23.781 -3.219 1 98 91 ARG A CA 1
ATOM 667 C C . ARG A 1 91 ? -15.914 -22.656 -2.801 1 98 91 ARG A C 1
ATOM 669 O O . ARG A 1 91 ? -15.164 -22.797 -1.828 1 98 91 ARG A O 1
ATOM 676 N N . LEU A 1 92 ? -15.984 -21.5 -3.535 1 98.75 92 LEU A N 1
ATOM 677 C CA . LEU A 1 92 ? -15.055 -20.406 -3.275 1 98.75 92 LEU A CA 1
ATOM 678 C C . LEU A 1 92 ? -15.766 -19.25 -2.584 1 98.75 92 LEU A C 1
ATOM 680 O O . LEU A 1 92 ? -15.219 -18.141 -2.492 1 98.75 92 LEU A O 1
ATOM 684 N N . ALA A 1 93 ? -16.938 -19.469 -2.051 1 98.62 93 ALA A N 1
ATOM 685 C CA . ALA A 1 93 ? -17.75 -18.422 -1.431 1 98.62 93 ALA A CA 1
ATOM 686 C C . ALA A 1 93 ? -17 -17.781 -0.268 1 98.62 93 ALA A C 1
ATOM 688 O O . ALA A 1 93 ? -17.047 -16.562 -0.093 1 98.62 93 ALA A O 1
ATOM 689 N N . GLY A 1 94 ? -16.359 -18.625 0.545 1 98.62 94 GLY A N 1
ATOM 690 C CA . GLY A 1 94 ? -15.57 -18.078 1.646 1 98.62 94 GLY A CA 1
ATOM 691 C C . GLY A 1 94 ? -14.422 -17.203 1.189 1 98.62 94 GLY A C 1
ATOM 692 O O . GLY A 1 94 ? -14.195 -16.141 1.754 1 98.62 94 GLY A O 1
ATOM 693 N N . LEU A 1 95 ? -13.719 -17.656 0.197 1 98.75 95 LEU A N 1
ATOM 694 C CA . LEU A 1 95 ? -12.625 -16.891 -0.375 1 98.75 95 LEU A CA 1
ATOM 695 C C . LEU A 1 95 ? -13.125 -15.555 -0.916 1 98.75 95 LEU A C 1
ATOM 697 O O . LEU A 1 95 ? -12.516 -14.508 -0.662 1 98.75 95 LEU A O 1
ATOM 701 N N . ARG A 1 96 ? -14.203 -15.555 -1.628 1 98.44 96 ARG A N 1
ATOM 702 C CA . ARG A 1 96 ? -14.797 -14.344 -2.18 1 98.44 96 ARG A CA 1
ATOM 703 C C . ARG A 1 96 ? -15.164 -13.359 -1.072 1 98.44 96 ARG A C 1
ATOM 705 O O . ARG A 1 96 ? -14.891 -12.164 -1.185 1 98.44 96 ARG A O 1
ATOM 712 N N . ARG A 1 97 ? -15.742 -13.875 -0.055 1 98.5 97 ARG A N 1
ATOM 713 C CA . ARG A 1 97 ? -16.125 -13.031 1.073 1 98.5 97 ARG A CA 1
ATOM 714 C C . ARG A 1 97 ? -14.898 -12.352 1.68 1 98.5 97 ARG A C 1
ATOM 716 O O . ARG A 1 97 ? -14.938 -11.156 1.985 1 98.5 97 ARG A O 1
ATOM 723 N N . HIS A 1 98 ? -13.867 -13.125 1.842 1 98.81 98 HIS A N 1
ATOM 724 C CA . HIS A 1 98 ? -12.656 -12.57 2.443 1 98.81 98 HIS A CA 1
ATOM 725 C C . HIS A 1 98 ? -12.016 -11.531 1.53 1 98.81 98 HIS A C 1
ATOM 727 O O . HIS A 1 98 ? -11.492 -10.523 2.004 1 98.81 98 HIS A O 1
ATOM 733 N N . LEU A 1 99 ? -12.023 -11.797 0.227 1 98.69 99 LEU A N 1
ATOM 734 C CA . LEU A 1 99 ? -11.516 -10.805 -0.713 1 98.69 99 LEU A CA 1
ATOM 735 C C . LEU A 1 99 ? -12.297 -9.5 -0.605 1 98.69 99 LEU A C 1
ATOM 737 O O . LEU A 1 99 ? -11.719 -8.414 -0.672 1 98.69 99 LEU A O 1
ATOM 741 N N . LEU A 1 100 ? -13.586 -9.609 -0.412 1 98 100 LEU A N 1
ATOM 742 C CA . LEU A 1 100 ? -14.445 -8.43 -0.327 1 98 100 LEU A CA 1
ATOM 743 C C . LEU A 1 100 ? -14.195 -7.668 0.973 1 98 100 LEU A C 1
ATOM 745 O O . LEU A 1 100 ? -14.414 -6.457 1.04 1 98 100 LEU A O 1
ATOM 749 N N . LEU A 1 101 ? -13.742 -8.344 2.012 1 98.25 101 LEU A N 1
ATOM 750 C CA . LEU A 1 101 ? -13.367 -7.668 3.25 1 98.25 101 LEU A CA 1
ATOM 751 C C . LEU A 1 101 ? -12.164 -6.758 3.033 1 98.25 101 LEU A C 1
ATOM 753 O O . LEU A 1 101 ? -12.023 -5.73 3.703 1 98.25 101 LEU A O 1
ATOM 757 N N . LEU A 1 102 ? -11.289 -7.145 2.145 1 98.38 102 LEU A N 1
ATOM 758 C CA . LEU A 1 102 ? -10.039 -6.438 1.9 1 98.38 102 LEU A CA 1
ATOM 759 C C . LEU A 1 102 ? -10.266 -5.211 1.024 1 98.38 102 LEU A C 1
ATOM 761 O O . LEU A 1 102 ? -9.508 -4.242 1.095 1 98.38 102 LEU A O 1
ATOM 765 N N . ARG A 1 103 ? -11.234 -5.258 0.258 1 97 103 ARG A N 1
ATOM 766 C CA . ARG A 1 103 ? -11.461 -4.266 -0.79 1 97 103 ARG A CA 1
ATOM 767 C C . ARG A 1 103 ? -12.25 -3.078 -0.258 1 97 103 ARG A C 1
ATOM 769 O O . ARG A 1 103 ? -13.242 -3.252 0.459 1 97 103 ARG A O 1
ATOM 776 N N . GLY A 1 104 ? -11.758 -1.807 -0.577 1 96.31 104 GLY A N 1
ATOM 777 C CA . GLY A 1 104 ? -12.609 -0.636 -0.452 1 96.31 104 GLY A CA 1
ATOM 778 C C . GLY A 1 104 ? -13.539 -0.445 -1.638 1 96.31 104 GLY A C 1
ATOM 779 O O . GLY A 1 104 ? -13.82 -1.395 -2.371 1 96.31 104 GLY A O 1
ATOM 780 N N . GLN A 1 105 ? -14.07 0.742 -1.711 1 97.31 105 GLN A N 1
ATOM 781 C CA . GLN A 1 105 ? -14.992 1.035 -2.801 1 97.31 105 GLN A CA 1
ATOM 782 C C . GLN A 1 105 ? -14.359 1.985 -3.816 1 97.31 105 GLN A C 1
ATOM 784 O O . GLN A 1 105 ? -14.914 2.197 -4.898 1 97.31 105 GLN A O 1
ATOM 789 N N . TRP A 1 106 ? -13.141 2.502 -3.395 1 97.25 106 TRP A N 1
ATOM 790 C CA . TRP A 1 106 ? -12.43 3.41 -4.285 1 97.25 106 TRP A CA 1
ATOM 791 C C . TRP A 1 106 ? -10.922 3.199 -4.184 1 97.25 106 TRP A C 1
ATOM 793 O O . TRP A 1 106 ? -10.383 3.062 -3.086 1 97.25 106 TRP A O 1
ATOM 803 N N . PRO A 1 107 ? -10.125 3.299 -5.406 1 96.19 107 PRO A N 1
ATOM 804 C CA . PRO A 1 107 ? -10.812 3.158 -6.691 1 96.19 107 PRO A CA 1
ATOM 805 C C . PRO A 1 107 ? -11.5 1.803 -6.852 1 96.19 107 PRO A C 1
ATOM 807 O O . PRO A 1 107 ? -11.297 0.904 -6.031 1 96.19 107 PRO A O 1
ATOM 810 N N . ALA A 1 108 ? -12.312 1.667 -7.844 1 94.75 108 ALA A N 1
ATOM 811 C CA . ALA A 1 108 ? -13.078 0.437 -8.023 1 94.75 108 ALA A CA 1
ATOM 812 C C . ALA A 1 108 ? -12.25 -0.624 -8.742 1 94.75 108 ALA A C 1
ATOM 814 O O . ALA A 1 108 ? -11.367 -0.298 -9.539 1 94.75 108 ALA A O 1
ATOM 815 N N . GLY A 1 109 ? -12.578 -1.854 -8.445 1 96.06 109 GLY A N 1
ATOM 816 C CA . GLY A 1 109 ? -12.086 -2.99 -9.203 1 96.06 109 GLY A CA 1
ATOM 817 C C . GLY A 1 109 ? -10.578 -3.137 -9.156 1 96.06 109 GLY A C 1
ATOM 818 O O . GLY A 1 109 ? -9.977 -3.055 -8.078 1 96.06 109 GLY A O 1
ATOM 819 N N . ALA A 1 110 ? -9.984 -3.387 -10.281 1 98.31 110 ALA A N 1
ATOM 820 C CA . ALA A 1 110 ? -8.57 -3.725 -10.398 1 98.31 110 ALA A CA 1
ATOM 821 C C . ALA A 1 110 ? -7.691 -2.541 -10.008 1 98.31 110 ALA A C 1
ATOM 823 O O . ALA A 1 110 ? -6.586 -2.727 -9.492 1 98.31 110 ALA A O 1
ATOM 824 N N . ALA A 1 111 ? -8.203 -1.328 -10.188 1 97.81 111 ALA A N 1
ATOM 825 C CA . ALA A 1 111 ? -7.398 -0.135 -9.938 1 97.81 111 ALA A CA 1
ATOM 826 C C . ALA A 1 111 ? -6.965 -0.062 -8.469 1 97.81 111 ALA A C 1
ATOM 828 O O . ALA A 1 111 ? -5.957 0.57 -8.148 1 97.81 111 ALA A O 1
ATOM 829 N N . GLN A 1 112 ? -7.715 -0.767 -7.605 1 96.94 112 GLN A N 1
ATOM 830 C CA . GLN A 1 112 ? -7.422 -0.75 -6.176 1 96.94 112 GLN A CA 1
ATOM 831 C C . GLN A 1 112 ? -6.094 -1.437 -5.879 1 96.94 112 GLN A C 1
ATOM 833 O O . GLN A 1 112 ? -5.461 -1.164 -4.855 1 96.94 112 GLN A O 1
ATOM 838 N N . MET A 1 113 ? -5.645 -2.297 -6.758 1 98.62 113 MET A N 1
ATOM 839 C CA . MET A 1 113 ? -4.441 -3.086 -6.512 1 98.62 113 MET A CA 1
ATOM 840 C C . MET A 1 113 ? -3.213 -2.189 -6.422 1 98.62 113 MET A C 1
ATOM 842 O O . MET A 1 113 ? -2.215 -2.557 -5.797 1 98.62 113 MET A O 1
ATOM 846 N N . ALA A 1 114 ? -3.271 -0.977 -6.973 1 98.19 114 ALA A N 1
ATOM 847 C CA . ALA A 1 114 ? -2.123 -0.075 -6.949 1 98.19 114 ALA A CA 1
ATOM 848 C C . ALA A 1 114 ? -1.901 0.495 -5.551 1 98.19 114 ALA A C 1
ATOM 850 O O . ALA A 1 114 ? -0.761 0.732 -5.145 1 98.19 114 ALA A O 1
ATOM 851 N N . SER A 1 115 ? -2.945 0.669 -4.797 1 98.31 115 SER A N 1
ATOM 852 C CA . SER A 1 115 ? -2.818 1.411 -3.545 1 98.31 115 SER A CA 1
ATOM 853 C C . SER A 1 115 ? -3.158 0.534 -2.346 1 98.31 115 SER A C 1
ATOM 855 O O . SER A 1 115 ? -2.871 0.897 -1.202 1 98.31 115 SER A O 1
ATOM 857 N N . ASN A 1 116 ? -3.85 -0.546 -2.555 1 98.69 116 ASN A N 1
ATOM 858 C CA . ASN A 1 116 ? -4.242 -1.496 -1.52 1 98.69 116 ASN A CA 1
ATOM 859 C C . ASN A 1 116 ? -3.42 -2.779 -1.594 1 98.69 116 ASN A C 1
ATOM 861 O O . ASN A 1 116 ? -3.789 -3.719 -2.301 1 98.69 116 ASN A O 1
ATOM 865 N N . MET A 1 117 ? -2.389 -2.818 -0.804 1 98.81 117 MET A N 1
ATOM 866 C CA . MET A 1 117 ? -1.404 -3.891 -0.909 1 98.81 117 MET A CA 1
ATOM 867 C C . MET A 1 117 ? -1.978 -5.211 -0.399 1 98.81 117 MET A C 1
ATOM 869 O O . MET A 1 117 ? -1.639 -6.277 -0.911 1 98.81 117 MET A O 1
ATOM 873 N N . ALA A 1 118 ? -2.83 -5.133 0.608 1 98.88 118 ALA A N 1
ATOM 874 C CA . ALA A 1 118 ? -3.461 -6.348 1.111 1 98.88 118 ALA A CA 1
ATOM 875 C C . ALA A 1 118 ? -4.305 -7.016 0.031 1 98.88 118 ALA A C 1
ATOM 877 O O . ALA A 1 118 ? -4.195 -8.219 -0.199 1 98.88 118 ALA A O 1
ATOM 878 N N . TYR A 1 119 ? -5.125 -6.223 -0.677 1 98.88 119 TYR A N 1
ATOM 879 C CA . TYR A 1 119 ? -5.977 -6.754 -1.738 1 98.88 119 TYR A CA 1
ATOM 880 C C . TYR A 1 119 ? -5.137 -7.277 -2.896 1 98.88 119 TYR A C 1
ATOM 882 O O . TYR A 1 119 ? -5.418 -8.352 -3.438 1 98.88 119 TYR A O 1
ATOM 890 N N . ALA A 1 120 ? -4.121 -6.496 -3.27 1 98.94 120 ALA A N 1
ATOM 891 C CA . ALA A 1 120 ? -3.24 -6.918 -4.355 1 98.94 120 ALA A CA 1
ATOM 892 C C . ALA A 1 120 ? -2.582 -8.258 -4.035 1 98.94 120 ALA A C 1
ATOM 894 O O . ALA A 1 120 ? -2.48 -9.133 -4.902 1 98.94 120 ALA A O 1
ATOM 895 N N . CYS A 1 121 ? -2.131 -8.422 -2.822 1 98.94 121 CYS A N 1
ATOM 896 C CA . CYS A 1 121 ? -1.507 -9.656 -2.373 1 98.94 121 CYS A CA 1
ATOM 897 C C . CYS A 1 121 ? -2.482 -10.828 -2.467 1 98.94 121 CYS A C 1
ATOM 899 O O . CYS A 1 121 ? -2.137 -11.891 -2.982 1 98.94 121 CYS A O 1
ATOM 901 N N . ALA A 1 122 ? -3.654 -10.594 -1.984 1 98.94 122 ALA A N 1
ATOM 902 C CA . ALA A 1 122 ? -4.668 -11.641 -2.012 1 98.94 122 ALA A CA 1
ATOM 903 C C . ALA A 1 122 ? -4.977 -12.07 -3.443 1 98.94 122 ALA A C 1
ATOM 905 O O . ALA A 1 122 ? -5.062 -13.266 -3.738 1 98.94 122 ALA A O 1
ATOM 906 N N . MET A 1 123 ? -5.148 -11.109 -4.316 1 98.88 123 MET A N 1
ATOM 907 C CA . MET A 1 123 ? -5.457 -11.422 -5.707 1 98.88 123 MET A CA 1
ATOM 908 C C . MET A 1 123 ? -4.312 -12.188 -6.359 1 98.88 123 MET A C 1
ATOM 910 O O . MET A 1 123 ? -4.543 -13.078 -7.176 1 98.88 123 MET A O 1
ATOM 914 N N . ALA A 1 124 ? -3.094 -11.789 -6.004 1 98.81 124 ALA A N 1
ATOM 915 C CA . ALA A 1 124 ? -1.946 -12.531 -6.52 1 98.81 124 ALA A CA 1
ATOM 916 C C . ALA A 1 124 ? -1.991 -13.984 -6.07 1 98.81 124 ALA A C 1
ATOM 918 O O . ALA A 1 124 ? -1.72 -14.898 -6.859 1 98.81 124 ALA A O 1
ATOM 919 N N . ARG A 1 125 ? -2.32 -14.211 -4.816 1 98.88 125 ARG A N 1
ATOM 920 C CA . ARG A 1 125 ? -2.416 -15.57 -4.309 1 98.88 125 ARG A CA 1
ATOM 921 C C . ARG A 1 125 ? -3.516 -16.344 -5.02 1 98.88 125 ARG A C 1
ATOM 923 O O . ARG A 1 125 ? -3.359 -17.531 -5.309 1 98.88 125 ARG A O 1
ATOM 930 N N . VAL A 1 126 ? -4.609 -15.703 -5.293 1 98.88 126 VAL A N 1
ATOM 931 C CA . VAL A 1 126 ? -5.727 -16.344 -5.977 1 98.88 126 VAL A CA 1
ATOM 932 C C . VAL A 1 126 ? -5.297 -16.781 -7.375 1 98.88 126 VAL A C 1
ATOM 934 O O . VAL A 1 126 ? -5.684 -17.859 -7.848 1 98.88 126 VAL A O 1
ATOM 937 N N . LYS A 1 127 ? -4.508 -15.945 -8.031 1 98.31 127 LYS A N 1
ATOM 938 C CA . LYS A 1 127 ? -3.992 -16.328 -9.344 1 98.31 127 LYS A CA 1
ATOM 939 C C . LYS A 1 127 ? -3.213 -17.641 -9.266 1 98.31 127 LYS A C 1
ATOM 941 O O . LYS A 1 127 ? -3.412 -18.531 -10.094 1 98.31 127 LYS A O 1
ATOM 946 N N . TYR A 1 128 ? -2.338 -17.781 -8.281 1 97.81 128 TYR A N 1
ATOM 947 C CA . TYR A 1 128 ? -1.604 -19.016 -8.094 1 97.81 128 TYR A CA 1
ATOM 948 C C . TYR A 1 128 ? -2.553 -20.172 -7.758 1 97.81 128 TYR A C 1
ATOM 950 O O . TYR A 1 128 ? -2.385 -21.281 -8.25 1 97.81 128 TYR A O 1
ATOM 958 N N . TYR A 1 129 ? -3.539 -19.875 -6.902 1 98.38 129 TYR A N 1
ATOM 959 C CA . TYR A 1 129 ? -4.461 -20.891 -6.406 1 98.38 129 TYR A CA 1
ATOM 960 C C . TYR A 1 129 ? -5.32 -21.438 -7.535 1 98.38 129 TYR A C 1
ATOM 962 O O . TYR A 1 129 ? -5.688 -22.625 -7.523 1 98.38 129 TYR A O 1
ATOM 970 N N . ARG A 1 130 ? -5.648 -20.594 -8.477 1 97.5 130 ARG A N 1
ATOM 971 C CA . ARG A 1 130 ? -6.453 -20.984 -9.625 1 97.5 130 ARG A CA 1
ATOM 972 C C . ARG A 1 130 ? -5.703 -21.984 -10.5 1 97.5 130 ARG A C 1
ATOM 974 O O . ARG A 1 130 ? -6.316 -22.812 -11.18 1 97.5 130 ARG A O 1
ATOM 981 N N . ALA A 1 131 ? -4.379 -21.922 -10.539 1 94.94 131 ALA A N 1
ATOM 982 C CA . ALA A 1 131 ? -3.568 -22.875 -11.289 1 94.94 131 ALA A CA 1
ATOM 983 C C . ALA A 1 131 ? -3.574 -24.25 -10.625 1 94.94 131 ALA A C 1
ATOM 985 O O . ALA A 1 131 ? -3.67 -24.344 -9.398 1 94.94 131 ALA A O 1
ATOM 986 N N . PRO A 1 132 ? -3.463 -25.312 -11.414 1 92.88 132 PRO A N 1
ATOM 987 C CA . PRO A 1 132 ? -3.527 -26.672 -10.859 1 92.88 132 PRO A CA 1
ATOM 988 C C . PRO A 1 132 ? -2.258 -27.062 -10.109 1 92.88 132 PRO A C 1
ATOM 990 O O . PRO A 1 132 ? -2.258 -28.031 -9.359 1 92.88 132 PRO A O 1
ATOM 993 N N . ASP A 1 133 ? -1.22 -26.391 -10.148 1 92.62 133 ASP A N 1
ATOM 994 C CA . ASP A 1 133 ? 0.073 -26.734 -9.562 1 92.62 133 ASP A CA 1
ATOM 995 C C . ASP A 1 133 ? 0.029 -26.625 -8.039 1 92.62 133 ASP A C 1
ATOM 997 O O . ASP A 1 133 ? -0.471 -25.641 -7.492 1 92.62 133 ASP A O 1
ATOM 1001 N N . PRO A 1 134 ? 0.523 -27.75 -7.387 1 96.19 134 PRO A N 1
ATOM 1002 C CA . PRO A 1 134 ? 0.724 -27.547 -5.945 1 96.19 134 PRO A CA 1
ATOM 1003 C C . PRO A 1 134 ? 1.825 -26.547 -5.633 1 96.19 134 PRO A C 1
ATOM 1005 O O . PRO A 1 134 ? 2.729 -26.328 -6.449 1 96.19 134 PRO A O 1
ATOM 1008 N N . LEU A 1 135 ? 1.79 -25.906 -4.453 1 98.12 135 LEU A N 1
ATOM 1009 C CA . LEU A 1 135 ? 2.859 -25 -4.059 1 98.12 135 LEU A CA 1
ATOM 1010 C C . LEU A 1 135 ? 4.176 -25.75 -3.883 1 98.12 135 LEU A C 1
ATOM 1012 O O . LEU A 1 135 ? 4.188 -26.875 -3.381 1 98.12 135 LEU A O 1
ATOM 1016 N N . PRO A 1 136 ? 5.238 -25.141 -4.281 1 97.88 136 PRO A N 1
ATOM 1017 C CA . PRO A 1 136 ? 6.547 -25.703 -3.938 1 97.88 136 PRO A CA 1
ATOM 1018 C C . PRO A 1 136 ? 6.805 -25.703 -2.432 1 97.88 136 PRO A C 1
ATOM 1020 O O . PRO A 1 136 ? 6.086 -25.062 -1.673 1 97.88 136 PRO A O 1
ATOM 1023 N N . ALA A 1 137 ? 7.875 -26.469 -2.061 1 97.88 137 ALA A N 1
ATOM 1024 C CA . ALA A 1 137 ? 8.32 -26.406 -0.672 1 97.88 137 ALA A CA 1
ATOM 1025 C C . ALA A 1 137 ? 8.711 -24.969 -0.284 1 97.88 137 ALA A C 1
ATOM 1027 O O . ALA A 1 137 ? 9.242 -24.234 -1.105 1 97.88 137 ALA A O 1
ATOM 1028 N N . ALA A 1 138 ? 8.547 -24.641 0.973 1 97.62 138 ALA A N 1
ATOM 1029 C CA . ALA A 1 138 ? 8.742 -23.297 1.482 1 97.62 138 ALA A CA 1
ATOM 1030 C C . ALA A 1 138 ? 10.203 -22.859 1.328 1 97.62 138 ALA A C 1
ATOM 1032 O O . ALA A 1 138 ? 10.508 -21.656 1.396 1 97.62 138 ALA A O 1
ATOM 1033 N N . THR A 1 139 ? 11.125 -23.75 1.133 1 97.69 139 THR A N 1
ATOM 1034 C CA . THR A 1 139 ? 12.547 -23.422 1.107 1 97.69 139 THR A CA 1
ATOM 1035 C C . THR A 1 139 ? 13.141 -23.703 -0.271 1 97.69 139 THR A C 1
ATOM 1037 O O . THR A 1 139 ? 14.359 -23.766 -0.425 1 97.69 139 THR A O 1
ATOM 1040 N N . ASP A 1 140 ? 12.273 -23.953 -1.268 1 98.38 140 ASP A N 1
ATOM 1041 C CA . ASP A 1 140 ? 12.75 -24.297 -2.607 1 98.38 140 ASP A CA 1
ATOM 1042 C C . ASP A 1 140 ? 12.617 -23.094 -3.553 1 98.38 140 ASP A C 1
ATOM 1044 O O . ASP A 1 140 ? 11.664 -23.016 -4.332 1 98.38 140 ASP A O 1
ATOM 1048 N N . ALA A 1 141 ? 13.656 -22.312 -3.553 1 98.19 141 ALA A N 1
ATOM 1049 C CA . ALA A 1 141 ? 13.656 -21.062 -4.32 1 98.19 141 ALA A CA 1
ATOM 1050 C C . ALA A 1 141 ? 13.57 -21.344 -5.816 1 98.19 141 ALA A C 1
ATOM 1052 O O . ALA A 1 141 ? 12.922 -20.609 -6.559 1 98.19 141 ALA A O 1
ATOM 1053 N N . VAL A 1 142 ? 14.234 -22.375 -6.242 1 97.25 142 VAL A N 1
ATOM 1054 C CA . VAL A 1 142 ? 14.266 -22.719 -7.664 1 97.25 142 VAL A CA 1
ATOM 1055 C C . VAL A 1 142 ? 12.867 -23.094 -8.133 1 97.25 142 VAL A C 1
ATOM 1057 O O . VAL A 1 142 ? 12.398 -22.609 -9.172 1 97.25 142 VAL A O 1
ATOM 1060 N N . ALA A 1 143 ? 12.227 -23.922 -7.367 1 96.88 143 ALA A N 1
ATOM 1061 C CA . ALA A 1 143 ? 10.875 -24.344 -7.727 1 96.88 143 ALA A CA 1
ATOM 1062 C C . ALA A 1 143 ? 9.906 -23.172 -7.68 1 96.88 143 ALA A C 1
ATOM 1064 O O . ALA A 1 143 ? 8.992 -23.078 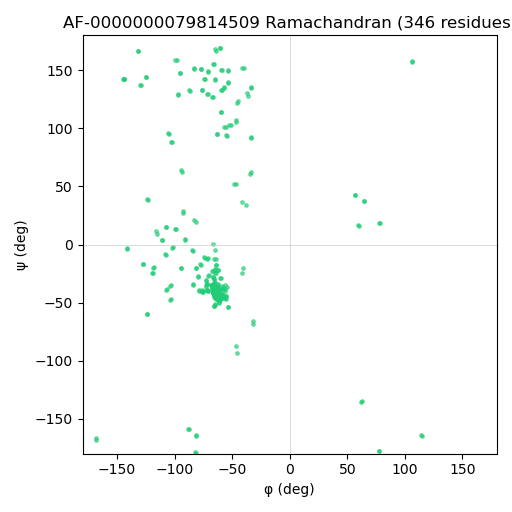-8.508 1 96.88 143 ALA A O 1
ATOM 1065 N N . MET A 1 144 ? 10.078 -22.297 -6.758 1 97.25 144 MET A N 1
ATOM 1066 C CA . MET A 1 144 ? 9.234 -21.109 -6.672 1 97.25 144 MET A CA 1
ATOM 1067 C C . MET A 1 144 ? 9.414 -20.219 -7.895 1 97.25 144 MET A C 1
ATOM 1069 O O . MET A 1 144 ? 8.438 -19.719 -8.461 1 97.25 144 MET A O 1
ATOM 1073 N N . CYS A 1 145 ? 10.625 -20.047 -8.25 1 96.25 145 CYS A N 1
ATOM 1074 C CA . CYS A 1 145 ? 10.922 -19.234 -9.422 1 96.25 145 CYS A CA 1
ATOM 1075 C C . CYS A 1 145 ? 10.297 -19.844 -10.672 1 96.25 145 CYS A C 1
ATOM 1077 O O . CYS A 1 145 ? 9.734 -19.125 -11.508 1 96.25 145 CYS A O 1
ATOM 1079 N N . ARG A 1 146 ? 10.398 -21.109 -10.805 1 93.88 146 ARG A N 1
ATOM 1080 C CA . ARG A 1 146 ? 9.812 -21.797 -11.945 1 93.88 146 ARG A CA 1
ATOM 1081 C C . ARG A 1 146 ? 8.297 -21.609 -11.969 1 93.88 146 ARG A C 1
ATOM 1083 O O . ARG A 1 146 ? 7.711 -21.375 -13.031 1 93.88 146 ARG A O 1
ATOM 1090 N N . MET A 1 147 ? 7.684 -21.797 -10.82 1 94.94 147 MET A N 1
ATOM 1091 C CA . MET A 1 147 ? 6.238 -21.609 -10.742 1 94.94 147 MET A CA 1
ATOM 1092 C C . MET A 1 147 ? 5.84 -20.188 -11.102 1 94.94 147 MET A C 1
ATOM 1094 O O . MET A 1 147 ? 4.871 -19.969 -11.836 1 94.94 147 MET A O 1
ATOM 1098 N N . TRP A 1 148 ? 6.566 -19.219 -10.555 1 96.25 148 TRP A N 1
ATOM 1099 C CA . TRP A 1 148 ? 6.328 -17.828 -10.883 1 96.25 148 TRP A CA 1
ATOM 1100 C C . TRP A 1 148 ? 6.422 -17.594 -12.391 1 96.25 148 TRP A C 1
ATOM 1102 O O . TRP A 1 148 ? 5.559 -16.938 -12.977 1 96.25 148 TRP A O 1
ATOM 1112 N N . LYS A 1 149 ? 7.395 -18.094 -13.047 1 92.44 149 LYS A N 1
ATOM 1113 C CA . LYS A 1 149 ? 7.559 -17.922 -14.492 1 92.44 149 LYS A CA 1
ATOM 1114 C C . LYS A 1 149 ? 6.398 -18.562 -15.25 1 92.44 149 LYS A C 1
ATOM 1116 O O . LYS A 1 149 ? 5.906 -17.984 -16.234 1 92.44 149 LYS A O 1
ATOM 1121 N N . ARG A 1 150 ? 5.988 -19.641 -14.766 1 90.75 150 ARG A N 1
ATOM 1122 C CA . ARG A 1 150 ? 4.957 -20.391 -15.469 1 90.75 150 ARG A CA 1
ATOM 1123 C C . ARG A 1 150 ? 3.584 -19.75 -15.281 1 90.75 150 ARG A C 1
ATOM 1125 O O . ARG A 1 150 ? 2.797 -19.672 -16.219 1 90.75 150 ARG A O 1
ATOM 1132 N N . ILE A 1 151 ? 3.328 -19.328 -14.164 1 92.94 151 ILE A N 1
ATOM 1133 C CA . ILE A 1 151 ? 1.959 -18.969 -13.812 1 92.94 151 ILE A CA 1
ATOM 1134 C C . ILE A 1 151 ? 1.798 -17.453 -13.82 1 92.94 151 ILE A C 1
ATOM 1136 O O . ILE A 1 151 ? 0.748 -16.938 -14.211 1 92.94 151 ILE A O 1
ATOM 1140 N N . TYR A 1 152 ? 2.791 -16.812 -13.438 1 88.62 152 TYR A N 1
ATOM 1141 C CA . TYR A 1 152 ? 2.613 -15.398 -13.125 1 88.62 152 TYR A CA 1
ATOM 1142 C C . TYR A 1 152 ? 3.242 -14.523 -14.195 1 88.62 152 TYR A C 1
ATOM 1144 O O . TYR A 1 152 ? 2.734 -13.438 -14.5 1 88.62 152 TYR A O 1
ATOM 1152 N N . ASN A 1 153 ? 4.418 -14.875 -14.75 1 78.75 153 ASN A N 1
ATOM 1153 C CA . ASN A 1 153 ? 5.164 -14.086 -15.727 1 78.75 153 ASN A CA 1
ATOM 1154 C C . ASN A 1 153 ? 4.824 -14.492 -17.156 1 78.75 153 ASN A C 1
ATOM 1156 O O . ASN A 1 153 ? 4.766 -15.68 -17.469 1 78.75 153 ASN A O 1
ATOM 1160 N N . THR A 1 154 ? 3.488 -14.359 -17.719 1 58.5 154 THR A N 1
ATOM 1161 C CA . THR A 1 154 ? 3.033 -14.891 -19 1 58.5 154 THR A CA 1
ATOM 1162 C C . THR A 1 154 ? 4.176 -14.906 -20.016 1 58.5 154 THR A C 1
ATOM 1164 O O . THR A 1 154 ? 4.266 -15.82 -20.828 1 58.5 154 THR A O 1
ATOM 1167 N N . SER A 1 155 ? 4.605 -13.727 -20.359 1 49.84 155 SER A N 1
ATOM 1168 C CA . SER A 1 155 ? 5.176 -13.836 -21.703 1 49.84 155 SER A CA 1
ATOM 1169 C C . SER A 1 155 ? 6.09 -15.055 -21.812 1 49.84 155 SER A C 1
ATOM 1171 O O . SER A 1 155 ? 5.934 -15.875 -22.719 1 49.84 155 SER A O 1
ATOM 1173 N N . LEU A 1 156 ? 7.508 -14.828 -21.562 1 47.78 156 LEU A N 1
ATOM 1174 C CA . LEU A 1 156 ? 8.609 -15.734 -21.859 1 47.78 156 LEU A CA 1
ATOM 1175 C C . LEU A 1 156 ? 8.75 -16.797 -20.781 1 47.78 156 LEU A C 1
ATOM 1177 O O . LEU A 1 156 ? 9.867 -17.219 -20.453 1 47.78 156 LEU A O 1
ATOM 1181 N N . GLY A 1 157 ? 7.793 -17.031 -20.031 1 48.66 157 GLY A N 1
ATOM 1182 C CA . GLY A 1 157 ? 7.824 -18.031 -18.984 1 48.66 157 GLY A CA 1
ATOM 1183 C C . GLY A 1 157 ? 8.531 -19.312 -19.391 1 48.66 157 GLY A C 1
ATOM 1184 O O . GLY A 1 157 ? 8.727 -20.219 -18.578 1 48.66 157 GLY A O 1
ATOM 1185 N N . ALA A 1 158 ? 8.586 -19.422 -20.688 1 49.75 158 ALA A N 1
ATOM 1186 C CA . ALA A 1 158 ? 9.078 -20.734 -21.109 1 49.75 158 ALA A CA 1
ATOM 1187 C C . ALA A 1 158 ? 10.539 -20.922 -20.719 1 49.75 158 ALA A C 1
ATOM 1189 O O . ALA A 1 158 ? 11.102 -22 -20.922 1 49.75 158 ALA A O 1
ATOM 1190 N N . GLY A 1 159 ? 11.047 -19.812 -20.047 1 52.34 159 GLY A N 1
ATOM 1191 C CA . GLY A 1 159 ? 12.469 -20.062 -19.844 1 52.34 159 GLY A CA 1
ATOM 1192 C C . GLY A 1 159 ? 12.789 -20.562 -18.438 1 52.34 159 GLY A C 1
ATOM 1193 O O . GLY A 1 159 ? 11.914 -20.578 -17.562 1 52.34 159 GLY A O 1
ATOM 1194 N N . ASP A 1 160 ? 13.836 -21.156 -18.297 1 67 160 ASP A N 1
ATOM 1195 C CA . ASP A 1 160 ? 14.422 -21.672 -17.047 1 67 160 ASP A CA 1
ATOM 1196 C C . ASP A 1 160 ? 14.516 -20.578 -15.992 1 67 160 ASP A C 1
ATOM 1198 O O . ASP A 1 160 ? 14.625 -19.391 -16.328 1 67 160 ASP A O 1
ATOM 1202 N N . ALA A 1 161 ? 14.188 -21.109 -14.812 1 74.94 161 ALA A N 1
ATOM 1203 C CA . ALA A 1 161 ? 14.508 -20.219 -13.703 1 74.94 161 ALA A CA 1
ATOM 1204 C C . ALA A 1 161 ? 15.906 -19.625 -13.852 1 74.94 161 ALA A C 1
ATOM 1206 O O . ALA A 1 161 ? 16.875 -20.359 -14.117 1 74.94 161 ALA A O 1
ATOM 1207 N N . ASP A 1 162 ? 15.938 -18.359 -13.875 1 86.75 162 ASP A N 1
ATOM 1208 C CA . ASP A 1 162 ? 17.25 -17.719 -13.992 1 86.75 162 ASP A CA 1
ATOM 1209 C C . ASP A 1 162 ? 17.797 -17.344 -12.617 1 86.75 162 ASP A C 1
ATOM 1211 O O . ASP A 1 162 ? 17.031 -17.172 -11.656 1 86.75 162 ASP A O 1
ATOM 1215 N N . PRO A 1 163 ? 19.109 -17.391 -12.484 1 91.31 163 PRO A N 1
ATOM 1216 C CA . PRO A 1 163 ? 19.766 -17.203 -11.188 1 91.31 163 PRO A CA 1
ATOM 1217 C C . PRO A 1 163 ? 19.359 -15.898 -10.5 1 91.31 163 PRO A C 1
ATOM 1219 O O . PRO A 1 163 ? 19.266 -15.844 -9.273 1 91.31 163 PRO A O 1
ATOM 1222 N N . ARG A 1 164 ? 19.172 -14.898 -11.281 1 91.44 164 ARG A N 1
ATOM 1223 C CA . ARG A 1 164 ? 18.797 -13.617 -10.695 1 91.44 164 ARG A CA 1
ATOM 1224 C C . ARG A 1 164 ? 17.469 -13.711 -9.953 1 91.44 164 ARG A C 1
ATOM 1226 O O . ARG A 1 164 ? 17.359 -13.289 -8.805 1 91.44 164 ARG A O 1
ATOM 1233 N N . HIS A 1 165 ? 16.5 -14.258 -10.602 1 94.12 165 HIS A N 1
ATOM 1234 C CA . HIS A 1 165 ? 15.195 -14.367 -9.969 1 94.12 165 HIS A CA 1
ATOM 1235 C C . HIS A 1 165 ? 15.195 -15.43 -8.875 1 94.12 165 HIS A C 1
ATOM 1237 O O . HIS A 1 165 ? 14.516 -15.281 -7.859 1 94.12 165 HIS A O 1
ATOM 1243 N N . VAL A 1 166 ? 15.914 -16.484 -9.055 1 96.5 166 VAL A N 1
ATOM 1244 C CA . VAL A 1 166 ? 16.047 -17.484 -7.992 1 96.5 166 VAL A CA 1
ATOM 1245 C C . VAL A 1 166 ? 16.578 -16.812 -6.727 1 96.5 166 VAL A C 1
ATOM 1247 O O . VAL A 1 166 ? 16.141 -17.125 -5.621 1 96.5 166 VAL A O 1
ATOM 1250 N N . ALA A 1 167 ? 17.5 -15.906 -6.867 1 96.31 167 ALA A N 1
ATOM 1251 C CA . ALA A 1 167 ? 18.078 -15.203 -5.727 1 96.31 167 ALA A CA 1
ATOM 1252 C C . ALA A 1 167 ? 17.016 -14.383 -4.996 1 96.31 167 ALA A C 1
ATOM 1254 O O . ALA A 1 167 ? 17.062 -14.242 -3.773 1 96.31 167 ALA A O 1
ATOM 1255 N N . LEU A 1 168 ? 16.109 -13.812 -5.766 1 95.69 168 LEU A N 1
ATOM 1256 C CA . LEU A 1 168 ? 15.031 -13.031 -5.156 1 95.69 168 LEU A CA 1
ATOM 1257 C C . LEU A 1 168 ? 14.109 -13.93 -4.332 1 95.69 168 LEU A C 1
ATOM 1259 O O . LEU A 1 168 ? 13.688 -13.547 -3.24 1 95.69 168 LEU A O 1
ATOM 1263 N N . PHE A 1 169 ? 13.82 -15.102 -4.844 1 97.69 169 PHE A N 1
ATOM 1264 C CA . PHE A 1 169 ? 13.016 -16.047 -4.078 1 97.69 169 PHE A CA 1
ATOM 1265 C C . PHE A 1 169 ? 13.781 -16.562 -2.871 1 97.69 169 PHE A C 1
ATOM 1267 O O . PHE A 1 169 ? 13.195 -16.812 -1.816 1 97.69 169 PHE A O 1
ATOM 1274 N N . GLN A 1 170 ? 15.086 -16.734 -2.979 1 98.12 170 GLN A N 1
ATOM 1275 C CA . GLN A 1 170 ? 15.906 -17.094 -1.827 1 98.12 170 GLN A CA 1
ATOM 1276 C C . GLN A 1 170 ? 15.859 -16 -0.759 1 98.12 170 GLN A C 1
ATOM 1278 O O . GLN A 1 170 ? 15.805 -16.297 0.436 1 98.12 170 GLN A O 1
ATOM 1283 N N . GLN A 1 171 ? 15.922 -14.766 -1.186 1 96.62 171 GLN A N 1
ATOM 1284 C CA . GLN A 1 171 ? 15.781 -13.648 -0.257 1 96.62 171 GLN A CA 1
ATOM 1285 C C . GLN A 1 171 ? 14.445 -13.711 0.479 1 96.62 171 GLN A C 1
ATOM 1287 O O . GLN A 1 171 ? 14.391 -13.5 1.693 1 96.62 171 GLN A O 1
ATOM 1292 N N . ALA A 1 172 ? 13.406 -14.008 -0.25 1 97.5 172 ALA A N 1
ATOM 1293 C CA . ALA A 1 172 ? 12.07 -14.094 0.33 1 97.5 172 ALA A CA 1
ATOM 1294 C C . ALA A 1 172 ? 12 -15.195 1.389 1 97.5 172 ALA A C 1
ATOM 1296 O O . ALA A 1 172 ? 11.375 -15.016 2.436 1 97.5 172 ALA A O 1
ATOM 1297 N N . ILE A 1 173 ? 12.633 -16.328 1.126 1 97.38 173 ILE A N 1
ATOM 1298 C CA . ILE A 1 173 ? 12.664 -17.453 2.051 1 97.38 173 ILE A CA 1
ATOM 1299 C C . ILE A 1 173 ? 13.359 -17.047 3.346 1 97.38 173 ILE A C 1
ATOM 1301 O O . ILE A 1 173 ? 12.945 -17.438 4.438 1 97.38 173 ILE A O 1
ATOM 1305 N N . GLY A 1 174 ? 14.352 -16.25 3.264 1 91.75 174 GLY A N 1
ATOM 1306 C CA . GLY A 1 174 ? 15.117 -15.836 4.426 1 91.75 174 GLY A CA 1
ATOM 1307 C C . GLY A 1 174 ? 14.508 -14.648 5.145 1 91.75 174 GLY A C 1
ATOM 1308 O O . GLY A 1 174 ? 15.039 -14.18 6.152 1 91.75 174 GLY A O 1
ATOM 1309 N N . THR A 1 175 ? 13.453 -14.102 4.586 1 90.12 175 THR A N 1
ATOM 1310 C CA . THR A 1 175 ? 12.828 -12.906 5.141 1 90.12 175 THR A CA 1
ATOM 1311 C C . THR A 1 175 ? 11.812 -13.281 6.219 1 90.12 175 THR A C 1
ATOM 1313 O O . THR A 1 175 ? 11 -14.195 6.027 1 90.12 175 THR A O 1
ATOM 1316 N N . MET B 1 1 ? 9.273 -7.41 -24.531 1 20.92 1 MET B N 1
ATOM 1317 C CA . MET B 1 1 ? 10.523 -7.195 -23.797 1 20.92 1 MET B CA 1
ATOM 1318 C C . MET B 1 1 ? 10.312 -6.234 -22.641 1 20.92 1 MET B C 1
ATOM 1320 O O . MET B 1 1 ? 9.828 -5.117 -22.828 1 20.92 1 MET B O 1
ATOM 1324 N N . VAL B 1 2 ? 10.117 -6.77 -21.469 1 29.23 2 VAL B N 1
ATOM 1325 C CA . VAL B 1 2 ? 9.992 -5.902 -20.312 1 29.23 2 VAL B CA 1
ATOM 1326 C C . VAL B 1 2 ? 11.195 -4.973 -20.219 1 29.23 2 VAL B C 1
ATOM 1328 O O . VAL B 1 2 ? 12.344 -5.434 -20.188 1 29.23 2 VAL B O 1
ATOM 1331 N N . VAL B 1 3 ? 11.109 -3.744 -20.797 1 29.41 3 VAL B N 1
ATOM 1332 C CA . VAL B 1 3 ? 12.188 -2.762 -20.703 1 29.41 3 VAL B CA 1
ATOM 1333 C C . VAL B 1 3 ? 12.523 -2.508 -19.234 1 29.41 3 VAL B C 1
ATOM 1335 O O . VAL B 1 3 ? 11.672 -2.066 -18.453 1 29.41 3 VAL B O 1
ATOM 1338 N N . VAL B 1 4 ? 13.625 -3.156 -18.812 1 31.05 4 VAL B N 1
ATOM 1339 C CA . VAL B 1 4 ? 14.211 -2.701 -17.562 1 31.05 4 VAL B CA 1
ATOM 1340 C C . VAL B 1 4 ? 14.703 -1.264 -17.703 1 31.05 4 VAL B C 1
ATOM 1342 O O . VAL B 1 4 ? 15.438 -0.948 -18.656 1 31.05 4 VAL B O 1
ATOM 1345 N N . PRO B 1 5 ? 13.93 -0.305 -17.328 1 31.52 5 PRO B N 1
ATOM 1346 C CA . PRO B 1 5 ? 14.414 1.062 -17.531 1 31.52 5 PRO B CA 1
ATOM 1347 C C . PRO B 1 5 ? 15.922 1.184 -17.375 1 31.52 5 PRO B C 1
ATOM 1349 O O . PRO B 1 5 ? 16.547 0.374 -16.688 1 31.52 5 PRO B O 1
ATOM 1352 N N . PRO B 1 6 ? 16.594 1.951 -18.391 1 30.44 6 PRO B N 1
ATOM 1353 C CA . PRO B 1 6 ? 18.031 2.162 -18.297 1 30.44 6 PRO B CA 1
ATOM 1354 C C . PRO B 1 6 ? 18.5 2.434 -16.875 1 30.44 6 PRO B C 1
ATOM 1356 O O . PRO B 1 6 ? 17.703 2.867 -16.031 1 30.44 6 PRO B O 1
ATOM 1359 N N . ARG B 1 7 ? 19.828 2.068 -16.547 1 30.19 7 ARG B N 1
ATOM 1360 C CA . ARG B 1 7 ? 20.594 2.359 -15.336 1 30.19 7 ARG B CA 1
ATOM 1361 C C . ARG B 1 7 ? 20.469 3.832 -14.953 1 30.19 7 ARG B C 1
ATOM 1363 O O . ARG B 1 7 ? 21.156 4.684 -15.539 1 30.19 7 ARG B O 1
ATOM 1370 N N . PHE B 1 8 ? 19.391 4.465 -14.812 1 29.12 8 PHE B N 1
ATOM 1371 C CA . PHE B 1 8 ? 19.422 5.828 -14.289 1 29.12 8 PHE B CA 1
ATOM 1372 C C . PHE B 1 8 ? 20.5 5.98 -13.219 1 29.12 8 PHE B C 1
ATOM 1374 O O . PHE B 1 8 ? 20.844 5.008 -12.547 1 29.12 8 PHE B O 1
ATOM 1381 N N . GLY B 1 9 ? 21.375 6.898 -13.266 1 28.92 9 GLY B N 1
ATOM 1382 C CA . GLY B 1 9 ? 22.328 7.148 -12.203 1 28.92 9 GLY B CA 1
ATOM 1383 C C . GLY B 1 9 ? 21.781 6.875 -10.812 1 28.92 9 GLY B C 1
ATOM 1384 O O . GLY B 1 9 ? 20.703 7.355 -10.469 1 28.92 9 GLY B O 1
ATOM 1385 N N . LEU B 1 10 ? 21.938 5.664 -10.25 1 32.38 10 LEU B N 1
ATOM 1386 C CA . LEU B 1 10 ? 21.453 4.875 -9.125 1 32.38 10 LEU B CA 1
ATOM 1387 C C . LEU B 1 10 ? 21.344 5.727 -7.871 1 32.38 10 LEU B C 1
ATOM 1389 O O . LEU B 1 10 ? 22.328 5.922 -7.16 1 32.38 10 LEU B O 1
ATOM 1393 N N . ARG B 1 11 ? 20.984 6.887 -7.996 1 38.25 11 ARG B N 1
ATOM 1394 C CA . ARG B 1 11 ? 20.75 7.375 -6.641 1 38.25 11 ARG B CA 1
ATOM 1395 C C . ARG B 1 11 ? 19.938 6.367 -5.832 1 38.25 11 ARG B C 1
ATOM 1397 O O . ARG B 1 11 ? 19.016 5.75 -6.355 1 38.25 11 ARG B O 1
ATOM 1404 N N . ALA B 1 12 ? 20.438 5.684 -4.938 1 45.25 12 ALA B N 1
ATOM 1405 C CA . ALA B 1 12 ? 19.969 4.629 -4.039 1 45.25 12 ALA B CA 1
ATOM 1406 C C . ALA B 1 12 ? 18.516 4.844 -3.643 1 45.25 12 ALA B C 1
ATOM 1408 O O . ALA B 1 12 ? 18.219 5.695 -2.801 1 45.25 12 ALA B O 1
ATOM 1409 N N . MET B 1 13 ? 17.672 4.84 -4.617 1 52.09 13 MET B N 1
ATOM 1410 C CA . MET B 1 13 ? 16.266 4.949 -4.219 1 52.09 13 MET B CA 1
ATOM 1411 C C . MET B 1 13 ? 15.914 3.883 -3.186 1 52.09 13 MET B C 1
ATOM 1413 O O . MET B 1 13 ? 16.125 2.691 -3.42 1 52.09 13 MET B O 1
ATOM 1417 N N . THR B 1 14 ? 15.836 4.277 -1.961 1 74.38 14 THR B N 1
ATOM 1418 C CA . THR B 1 14 ? 15.672 3.359 -0.839 1 74.38 14 THR B CA 1
ATOM 1419 C C . THR B 1 14 ? 14.195 3.168 -0.509 1 74.38 14 THR B C 1
ATOM 1421 O O . THR B 1 14 ? 13.852 2.404 0.395 1 74.38 14 THR B O 1
ATOM 1424 N N . GLY B 1 15 ? 13.172 3.285 -1.502 1 95.25 15 GLY B N 1
ATOM 1425 C CA . GLY B 1 15 ? 11.766 3.021 -1.231 1 95.25 15 GLY B CA 1
ATOM 1426 C C . GLY B 1 15 ? 10.922 2.941 -2.488 1 95.25 15 GLY B C 1
ATOM 1427 O O . GLY B 1 15 ? 11.438 2.664 -3.572 1 95.25 15 GLY B O 1
ATOM 1428 N N . LEU B 1 16 ? 9.664 2.973 -2.312 1 97.56 16 LEU B N 1
ATOM 1429 C CA . LEU B 1 16 ? 8.773 3.062 -3.467 1 97.56 16 LEU B CA 1
ATOM 1430 C C . LEU B 1 16 ? 9.148 4.25 -4.348 1 97.56 1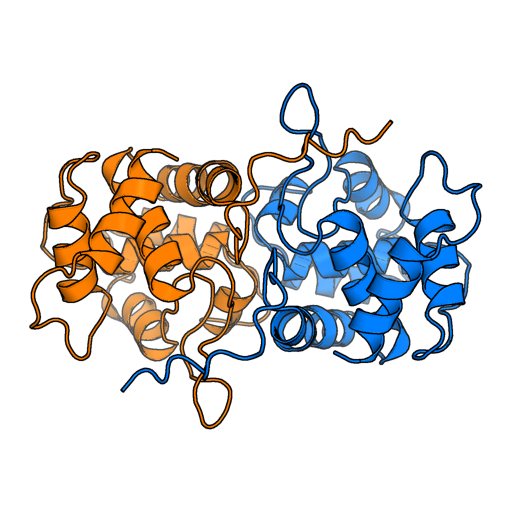6 LEU B C 1
ATOM 1432 O O . LEU B 1 16 ? 9.648 5.262 -3.854 1 97.56 16 LEU B O 1
ATOM 1436 N N . CYS B 1 17 ? 8.883 4.07 -5.594 1 96.12 17 CYS B N 1
ATOM 1437 C CA . CYS B 1 17 ? 9.07 5.164 -6.539 1 96.12 17 CYS B CA 1
ATOM 1438 C C . CYS B 1 17 ? 8.203 6.363 -6.168 1 96.12 17 CYS B C 1
ATOM 1440 O O . CYS B 1 17 ? 6.98 6.305 -6.281 1 96.12 17 CYS B O 1
ATOM 1442 N N . PRO B 1 18 ? 8.852 7.488 -5.785 1 96.38 18 PRO B N 1
ATOM 1443 C CA . PRO B 1 18 ? 8.062 8.625 -5.309 1 96.38 18 PRO B CA 1
ATOM 1444 C C . PRO B 1 18 ? 7.125 9.18 -6.379 1 96.38 18 PRO B C 1
ATOM 1446 O O . PRO B 1 18 ? 6.02 9.633 -6.059 1 96.38 18 PRO B O 1
ATOM 1449 N N . ALA B 1 19 ? 7.555 9.148 -7.609 1 96.06 19 ALA B N 1
ATOM 1450 C CA . ALA B 1 19 ? 6.711 9.664 -8.68 1 96.06 19 ALA B CA 1
ATOM 1451 C C . ALA B 1 19 ? 5.422 8.859 -8.797 1 96.06 19 ALA B C 1
ATOM 1453 O O . ALA B 1 19 ? 4.348 9.422 -9.031 1 96.06 19 ALA B O 1
ATOM 1454 N N . GLN B 1 20 ? 5.547 7.555 -8.633 1 97.38 20 GLN B N 1
ATOM 1455 C CA . GLN B 1 20 ? 4.34 6.734 -8.703 1 97.38 20 GLN B CA 1
ATOM 1456 C C . GLN B 1 20 ? 3.461 6.941 -7.473 1 97.38 20 GLN B C 1
ATOM 1458 O O . GLN B 1 20 ? 2.234 6.988 -7.582 1 97.38 20 GLN B O 1
ATOM 1463 N N . VAL B 1 21 ? 4.129 7.07 -6.289 1 98.25 21 VAL B N 1
ATOM 1464 C CA . VAL B 1 21 ? 3.348 7.309 -5.078 1 98.25 21 VAL B CA 1
ATOM 1465 C C . VAL B 1 21 ? 2.541 8.602 -5.23 1 98.25 21 VAL B C 1
ATOM 1467 O O . VAL B 1 21 ? 1.352 8.633 -4.906 1 98.25 21 VAL B O 1
ATOM 1470 N N . ARG B 1 22 ? 3.131 9.625 -5.734 1 98.31 22 ARG B N 1
ATOM 1471 C CA . ARG B 1 22 ? 2.438 10.898 -5.918 1 98.31 22 ARG B CA 1
ATOM 1472 C C . ARG B 1 22 ? 1.32 10.766 -6.945 1 98.31 22 ARG B C 1
ATOM 1474 O O . ARG B 1 22 ? 0.189 11.188 -6.699 1 98.31 22 ARG B O 1
ATOM 1481 N N . ARG B 1 23 ? 1.586 10.125 -8.047 1 97.38 23 ARG B N 1
ATOM 1482 C CA . ARG B 1 23 ? 0.676 10.094 -9.188 1 97.38 23 ARG B CA 1
ATOM 1483 C C . ARG B 1 23 ? -0.461 9.102 -8.953 1 97.38 23 ARG B C 1
ATOM 1485 O O . ARG B 1 23 ? -1.604 9.359 -9.336 1 97.38 23 ARG B O 1
ATOM 1492 N N . GLU B 1 24 ? -0.111 7.961 -8.359 1 97.81 24 GLU B N 1
ATOM 1493 C CA . GLU B 1 24 ? -1.088 6.879 -8.297 1 97.81 24 GLU B CA 1
ATOM 1494 C C . GLU B 1 24 ? -1.863 6.914 -6.98 1 97.81 24 GLU B C 1
ATOM 1496 O O . GLU B 1 24 ? -2.936 6.316 -6.871 1 97.81 24 GLU B O 1
ATOM 1501 N N . ILE B 1 25 ? -1.307 7.59 -5.953 1 98.62 25 ILE B N 1
ATOM 1502 C CA . ILE B 1 25 ? -1.938 7.508 -4.641 1 98.62 25 ILE B CA 1
ATOM 1503 C C . ILE B 1 25 ? -2.26 8.914 -4.133 1 98.62 25 ILE B C 1
ATOM 1505 O O . ILE B 1 25 ? -3.43 9.289 -4.027 1 98.62 25 ILE B O 1
ATOM 1509 N N . VAL B 1 26 ? -1.242 9.742 -3.988 1 98.88 26 VAL B N 1
ATOM 1510 C CA . VAL B 1 26 ? -1.402 10.992 -3.248 1 98.88 26 VAL B CA 1
ATOM 1511 C C . VAL B 1 26 ? -2.365 11.914 -3.992 1 98.88 26 VAL B C 1
ATOM 1513 O O . VAL B 1 26 ? -3.375 12.344 -3.434 1 98.88 26 VAL B O 1
ATOM 1516 N N . THR B 1 27 ? -2.092 12.133 -5.242 1 98.75 27 THR B N 1
ATOM 1517 C CA . THR B 1 27 ? -2.869 13.109 -6 1 98.75 27 THR B CA 1
ATOM 1518 C C . THR B 1 27 ? -4.32 12.656 -6.137 1 98.75 27 THR B C 1
ATOM 1520 O O . THR B 1 27 ? -5.242 13.383 -5.758 1 98.75 27 THR B O 1
ATOM 1523 N N . PRO B 1 28 ? -4.555 11.43 -6.594 1 98.75 28 PRO B N 1
ATOM 1524 C CA . PRO B 1 28 ? -5.961 11.055 -6.77 1 98.75 28 PRO B CA 1
ATOM 1525 C C . PRO B 1 28 ? -6.715 10.945 -5.445 1 98.75 28 PRO B C 1
ATOM 1527 O O . PRO B 1 28 ? -7.91 11.234 -5.387 1 98.75 28 PRO B O 1
ATOM 1530 N N . VAL B 1 29 ? -6.109 10.5 -4.363 1 98.88 29 VAL B N 1
ATOM 1531 C CA . VAL B 1 29 ? -6.762 10.375 -3.066 1 98.88 29 VAL B CA 1
ATOM 1532 C C . VAL B 1 29 ? -7.164 11.75 -2.553 1 98.88 29 VAL B C 1
ATOM 1534 O O . VAL B 1 29 ? -8.281 11.945 -2.07 1 98.88 29 VAL B O 1
ATOM 1537 N N . LEU B 1 30 ? -6.23 12.703 -2.66 1 98.94 30 LEU B N 1
ATOM 1538 C CA . LEU B 1 30 ? -6.523 14.047 -2.166 1 98.94 30 LEU B CA 1
ATOM 1539 C C . LEU B 1 30 ? -7.637 14.695 -2.98 1 98.94 30 LEU B C 1
ATOM 1541 O O . LEU B 1 30 ? -8.461 15.438 -2.434 1 98.94 30 LEU B O 1
ATOM 1545 N N . GLU B 1 31 ? -7.648 14.406 -4.254 1 98.81 31 GLU B N 1
ATOM 1546 C CA . GLU B 1 31 ? -8.742 14.883 -5.09 1 98.81 31 GLU B CA 1
ATOM 1547 C C . GLU B 1 31 ? -10.07 14.258 -4.668 1 98.81 31 GLU B C 1
ATOM 1549 O O . GLU B 1 31 ? -11.086 14.953 -4.574 1 98.81 31 GLU B O 1
ATOM 1554 N N . LEU B 1 32 ? -10.07 12.992 -4.43 1 98.81 32 LEU B N 1
ATOM 1555 C CA . LEU B 1 32 ? -11.273 12.289 -4.008 1 98.81 32 LEU B CA 1
ATOM 1556 C C . LEU B 1 32 ? -11.875 12.93 -2.764 1 98.81 32 LEU B C 1
ATOM 1558 O O . LEU B 1 32 ? -13.086 13.148 -2.693 1 98.81 32 LEU B O 1
ATOM 1562 N N . ILE B 1 33 ? -11 13.258 -1.805 1 98.81 33 ILE B N 1
ATOM 1563 C CA . ILE B 1 33 ? -11.539 13.68 -0.518 1 98.81 33 ILE B CA 1
ATOM 1564 C C . ILE B 1 33 ? -11.727 15.195 -0.508 1 98.81 33 ILE B C 1
ATOM 1566 O O . ILE B 1 33 ? -12.039 15.781 0.531 1 98.81 33 ILE B O 1
ATOM 1570 N N . GLY B 1 34 ? -11.469 15.844 -1.619 1 98.62 34 GLY B N 1
ATOM 1571 C CA . GLY B 1 34 ? -11.742 17.266 -1.771 1 98.62 34 GLY B CA 1
ATOM 1572 C C . GLY B 1 34 ? -10.703 18.141 -1.1 1 98.62 34 GLY B C 1
ATOM 1573 O O . GLY B 1 34 ? -10.992 19.281 -0.748 1 98.62 34 GLY B O 1
ATOM 1574 N N . LEU B 1 35 ? -9.578 17.594 -0.816 1 98.69 35 LEU B N 1
ATOM 1575 C CA . LEU B 1 35 ? -8.492 18.297 -0.142 1 98.69 35 LEU B CA 1
ATOM 1576 C C . LEU B 1 35 ? -7.215 18.266 -0.969 1 98.69 35 LEU B C 1
ATOM 1578 O O . LEU B 1 35 ? -6.125 18.078 -0.423 1 98.69 35 LEU B O 1
ATOM 1582 N N . GLY B 1 36 ? -7.422 18.391 -2.285 1 98.5 36 GLY B N 1
ATOM 1583 C CA . GLY B 1 36 ? -6.328 18.25 -3.232 1 98.5 36 GLY B CA 1
ATOM 1584 C C . GLY B 1 36 ? -5.598 19.562 -3.482 1 98.5 36 GLY B C 1
ATOM 1585 O O . GLY B 1 36 ? -5.605 20.453 -2.635 1 98.5 36 GLY B O 1
ATOM 1586 N N . GLY B 1 37 ? -4.934 19.578 -4.621 1 98.44 37 GLY B N 1
ATOM 1587 C CA . GLY B 1 37 ? -4.074 20.688 -5.004 1 98.44 37 GLY B CA 1
ATOM 1588 C C . GLY B 1 37 ? -2.598 20.359 -4.887 1 98.44 37 GLY B C 1
ATOM 1589 O O . GLY B 1 37 ? -2.205 19.5 -4.105 1 98.44 37 GLY B O 1
ATOM 1590 N N . ASP B 1 38 ? -1.764 21.125 -5.645 1 98.31 38 ASP B N 1
ATOM 1591 C CA . ASP B 1 38 ? -0.332 20.859 -5.734 1 98.31 38 ASP B CA 1
ATOM 1592 C C . ASP B 1 38 ? 0.341 21.016 -4.371 1 98.31 38 ASP B C 1
ATOM 1594 O O . ASP B 1 38 ? 1.26 20.25 -4.043 1 98.31 38 ASP B O 1
ATOM 1598 N N . ALA B 1 39 ? -0.056 21.969 -3.598 1 98.75 39 ALA B N 1
ATOM 1599 C CA . ALA B 1 39 ? 0.534 22.188 -2.279 1 98.75 39 ALA B CA 1
ATOM 1600 C C . ALA B 1 39 ? 0.313 20.984 -1.372 1 98.75 39 ALA B C 1
ATOM 1602 O O . ALA B 1 39 ? 1.246 20.516 -0.719 1 98.75 39 ALA B O 1
ATOM 1603 N N . ALA B 1 40 ? -0.942 20.453 -1.373 1 98.81 40 ALA B N 1
ATOM 1604 C CA . ALA B 1 40 ? -1.264 19.297 -0.549 1 98.81 40 ALA B CA 1
ATOM 1605 C C . ALA B 1 40 ? -0.522 18.047 -1.038 1 98.81 40 ALA B C 1
ATOM 1607 O O . ALA B 1 40 ? -0.007 17.266 -0.234 1 98.81 40 ALA B O 1
ATOM 1608 N N . ALA B 1 41 ? -0.498 17.922 -2.359 1 98.88 41 ALA B N 1
ATOM 1609 C CA . ALA B 1 41 ? 0.18 16.766 -2.934 1 98.88 41 ALA B CA 1
ATOM 1610 C C . ALA B 1 41 ? 1.666 16.766 -2.586 1 98.88 41 ALA B C 1
ATOM 1612 O O . ALA B 1 41 ? 2.225 15.734 -2.211 1 98.88 41 ALA B O 1
ATOM 1613 N N . SER B 1 42 ? 2.289 17.938 -2.672 1 98.75 42 SER B N 1
ATOM 1614 C CA . SER B 1 42 ? 3.699 18.047 -2.32 1 98.75 42 SER B CA 1
ATOM 1615 C C . SER B 1 42 ? 3.918 17.812 -0.828 1 98.75 42 SER B C 1
ATOM 1617 O O . SER B 1 42 ? 4.859 17.125 -0.433 1 98.75 42 SER B O 1
ATOM 1619 N N . LEU B 1 43 ? 3.064 18.344 -0.008 1 98.62 43 LEU B N 1
ATOM 1620 C CA . LEU B 1 43 ? 3.178 18.188 1.438 1 98.62 43 LEU B CA 1
ATOM 1621 C C . LEU B 1 43 ? 3.07 16.719 1.834 1 98.62 43 LEU B C 1
ATOM 1623 O O . LEU B 1 43 ? 3.904 16.203 2.588 1 98.62 43 LEU B O 1
ATOM 1627 N N . LEU B 1 44 ? 2.066 16.047 1.282 1 98.88 44 LEU B N 1
ATOM 1628 C CA . LEU B 1 44 ? 1.84 14.664 1.67 1 98.88 44 LEU B CA 1
ATOM 1629 C C . LEU B 1 44 ? 2.93 13.758 1.108 1 98.88 44 LEU B C 1
ATOM 1631 O O . LEU B 1 44 ? 3.352 12.805 1.768 1 98.88 44 LEU B O 1
ATOM 1635 N N . THR B 1 45 ? 3.354 14.016 -0.138 1 98.69 45 THR B N 1
ATOM 1636 C CA . THR B 1 45 ? 4.473 13.258 -0.689 1 98.69 45 THR B CA 1
ATOM 1637 C C . THR B 1 45 ? 5.73 13.469 0.148 1 98.69 45 THR B C 1
ATOM 1639 O O . THR B 1 45 ? 6.41 12.508 0.506 1 98.69 45 THR B O 1
ATOM 1642 N N . GLY B 1 46 ? 6.004 14.719 0.501 1 98.06 46 GLY B N 1
ATOM 1643 C CA . GLY B 1 46 ? 7.137 15.031 1.354 1 98.06 46 GLY B CA 1
ATOM 1644 C C . GLY B 1 46 ? 7.027 14.43 2.742 1 98.06 46 GLY B C 1
ATOM 1645 O O . GLY B 1 46 ? 8.031 13.992 3.314 1 98.06 46 GLY B O 1
ATOM 1646 N N . THR B 1 47 ? 5.871 14.383 3.301 1 97.75 47 THR B N 1
ATOM 1647 C CA . THR B 1 47 ? 5.645 13.789 4.613 1 97.75 47 THR B CA 1
ATOM 1648 C C . THR B 1 47 ? 5.988 12.297 4.602 1 97.75 47 THR B C 1
ATOM 1650 O O . THR B 1 47 ? 6.68 11.812 5.5 1 97.75 47 THR B O 1
ATOM 1653 N N . ALA B 1 48 ? 5.496 11.586 3.574 1 97.75 48 ALA B N 1
ATOM 1654 C CA . ALA B 1 48 ? 5.82 10.164 3.48 1 97.75 48 ALA B CA 1
ATOM 1655 C C . ALA B 1 48 ? 7.324 9.953 3.34 1 97.75 48 ALA B C 1
ATOM 1657 O O . ALA B 1 48 ? 7.887 9.047 3.959 1 97.75 48 ALA B O 1
ATOM 1658 N N . LEU B 1 49 ? 7.973 10.75 2.553 1 96.56 49 LEU B N 1
ATOM 1659 C CA . LEU B 1 49 ? 9.422 10.68 2.404 1 96.56 49 LEU B CA 1
ATOM 1660 C C . LEU B 1 49 ? 10.117 10.961 3.732 1 96.56 49 LEU B C 1
ATOM 1662 O O . LEU B 1 49 ? 11.07 10.266 4.098 1 96.56 49 LEU B O 1
ATOM 1666 N N . ALA B 1 50 ? 9.672 11.93 4.43 1 94.88 50 ALA B N 1
ATOM 1667 C CA . ALA B 1 50 ? 10.281 12.312 5.699 1 94.88 50 ALA B CA 1
ATOM 1668 C C . ALA B 1 50 ? 10.078 11.227 6.754 1 94.88 50 ALA B C 1
ATOM 1670 O O . ALA B 1 50 ? 10.961 10.984 7.582 1 94.88 50 ALA B O 1
ATOM 1671 N N . GLU B 1 51 ? 8.891 10.641 6.688 1 94.44 51 GLU B N 1
ATOM 1672 C CA . GLU B 1 51 ? 8.547 9.672 7.719 1 94.44 51 GLU B CA 1
ATOM 1673 C C . GLU B 1 51 ? 9.281 8.352 7.5 1 94.44 51 GLU B C 1
ATOM 1675 O O . GLU B 1 51 ? 9.75 7.727 8.461 1 94.44 51 GLU B O 1
ATOM 1680 N N . THR B 1 52 ? 9.383 7.914 6.23 1 94.88 52 THR B N 1
ATOM 1681 C CA . THR B 1 52 ? 9.805 6.531 6.039 1 94.88 52 THR B CA 1
ATOM 1682 C C . THR B 1 52 ? 10.742 6.414 4.84 1 94.88 52 THR B C 1
ATOM 1684 O O . THR B 1 52 ? 11.211 5.32 4.516 1 94.88 52 THR B O 1
ATOM 1687 N N . GLY B 1 53 ? 10.961 7.527 4.133 1 94.75 53 GLY B N 1
ATOM 1688 C CA . GLY B 1 53 ? 11.648 7.395 2.859 1 94.75 53 GLY B CA 1
ATOM 1689 C C . GLY B 1 53 ? 10.922 6.504 1.876 1 94.75 53 GLY B C 1
ATOM 1690 O O . GLY B 1 53 ? 11.531 5.934 0.973 1 94.75 53 GLY B O 1
ATOM 1691 N N . LEU B 1 54 ? 9.617 6.23 2.148 1 97.31 54 LEU B N 1
ATOM 1692 C CA . LEU B 1 54 ? 8.773 5.348 1.345 1 97.31 54 LEU B CA 1
ATOM 1693 C C . LEU B 1 54 ? 9.289 3.912 1.396 1 97.31 54 LEU B C 1
ATOM 1695 O O . LEU B 1 54 ? 9.203 3.182 0.406 1 97.31 54 LEU B O 1
ATOM 1699 N N . ALA B 1 55 ? 9.781 3.504 2.572 1 96.44 55 ALA B N 1
ATOM 1700 C CA . ALA B 1 55 ? 10.453 2.211 2.627 1 96.44 55 ALA B CA 1
ATOM 1701 C C . ALA B 1 55 ? 9.867 1.336 3.734 1 96.44 55 ALA B C 1
ATOM 1703 O O . ALA B 1 55 ? 10.086 0.122 3.756 1 96.44 55 ALA B O 1
ATOM 1704 N N . TYR B 1 56 ? 9.148 1.961 4.645 1 96.44 56 TYR B N 1
ATOM 1705 C CA . TYR B 1 56 ? 8.648 1.228 5.805 1 96.44 56 TYR B CA 1
ATOM 1706 C C . TYR B 1 56 ? 7.156 1.46 5.992 1 96.44 56 TYR B C 1
ATOM 1708 O O . TYR B 1 56 ? 6.672 2.586 5.855 1 96.44 56 TYR B O 1
ATOM 1716 N N . ILE B 1 57 ? 6.441 0.368 6.297 1 98.06 57 ILE B N 1
ATOM 1717 C CA . ILE B 1 57 ? 4.996 0.484 6.453 1 98.06 57 ILE B CA 1
ATOM 1718 C C . ILE B 1 57 ? 4.617 0.277 7.918 1 98.06 57 ILE B C 1
ATOM 1720 O O . ILE B 1 57 ? 3.436 0.2 8.258 1 98.06 57 ILE B O 1
ATOM 1724 N N . ARG B 1 58 ? 5.551 0.136 8.719 1 97.06 58 ARG B N 1
ATOM 1725 C CA . ARG B 1 58 ? 5.457 0.117 10.172 1 97.06 58 ARG B CA 1
ATOM 1726 C C . ARG B 1 58 ? 6.68 0.766 10.812 1 97.06 58 ARG B C 1
ATOM 1728 O O . ARG B 1 58 ? 7.801 0.602 10.32 1 97.06 58 ARG B O 1
ATOM 1735 N N . GLN B 1 59 ? 6.449 1.471 11.867 1 94.94 59 GLN B N 1
ATOM 1736 C CA . GLN B 1 59 ? 7.539 2.162 12.555 1 94.94 59 GLN B CA 1
ATOM 1737 C C . GLN B 1 59 ? 8.609 1.178 13.016 1 94.94 59 GLN B C 1
ATOM 1739 O O . GLN B 1 59 ? 8.289 0.113 13.547 1 94.94 59 GLN B O 1
ATOM 1744 N N . VAL B 1 60 ? 9.82 1.52 12.742 1 92.31 60 VAL B N 1
ATOM 1745 C CA . VAL B 1 60 ? 10.969 0.74 13.203 1 92.31 60 VAL B CA 1
ATOM 1746 C C . VAL B 1 60 ? 11.539 1.359 14.477 1 92.31 60 VAL B C 1
ATOM 1748 O O . VAL B 1 60 ? 11.781 2.568 14.531 1 92.31 60 VAL B O 1
ATOM 1751 N N . THR B 1 61 ? 11.711 0.6 15.406 1 90.5 61 THR B N 1
ATOM 1752 C CA . THR B 1 61 ? 12.383 1.015 16.625 1 90.5 61 THR B CA 1
ATOM 1753 C C . THR B 1 61 ? 13.453 0.003 17.031 1 90.5 61 THR B C 1
ATOM 1755 O O . THR B 1 61 ? 13.531 -1.086 16.453 1 90.5 61 THR B O 1
ATOM 1758 N N . ASP B 1 62 ? 14.281 0.406 17.938 1 88.31 62 ASP B N 1
ATOM 1759 C CA . ASP B 1 62 ? 15.32 -0.483 18.438 1 88.31 62 ASP B CA 1
ATOM 1760 C C . ASP B 1 62 ? 14.719 -1.737 19.078 1 88.31 62 ASP B C 1
ATOM 1762 O O . ASP B 1 62 ? 15.312 -2.818 19 1 88.31 62 ASP B O 1
ATOM 1766 N N . GLY B 1 63 ? 13.547 -1.611 19.594 1 89.69 63 GLY B N 1
ATOM 1767 C CA . GLY B 1 63 ? 12.914 -2.721 20.297 1 89.69 63 GLY B CA 1
ATOM 1768 C C . GLY B 1 63 ? 11.914 -3.471 19.438 1 89.69 63 GLY B C 1
ATOM 1769 O O . GLY B 1 63 ? 11.102 -4.238 19.969 1 89.69 63 GLY B O 1
ATOM 1770 N N . GLY B 1 64 ? 11.961 -3.209 18.188 1 88.5 64 GLY B N 1
ATOM 1771 C CA . GLY B 1 64 ? 10.969 -3.852 17.328 1 88.5 64 GLY B CA 1
ATOM 1772 C C . GLY B 1 64 ? 10 -2.871 16.703 1 88.5 64 GLY B C 1
ATOM 1773 O O . GLY B 1 64 ? 10.258 -1.665 16.688 1 88.5 64 GLY B O 1
ATOM 1774 N N . PRO B 1 65 ? 8.914 -3.43 16.203 1 92.12 65 PRO B N 1
ATOM 1775 C CA . PRO B 1 65 ? 7.953 -2.549 15.531 1 92.12 65 PRO B CA 1
ATOM 1776 C C . PRO B 1 65 ? 7.262 -1.593 16.5 1 92.12 65 PRO B C 1
ATOM 1778 O O . PRO B 1 65 ? 6.781 -2.016 17.547 1 92.12 65 PRO B O 1
ATOM 1781 N N . GLY B 1 66 ? 7.344 -0.28 16.125 1 94.25 66 GLY B N 1
ATOM 1782 C CA . GLY B 1 66 ? 6.59 0.715 16.859 1 94.25 66 GLY B CA 1
ATOM 1783 C C . GLY B 1 66 ? 5.141 0.808 16.438 1 94.25 66 GLY B C 1
ATOM 1784 O O . GLY B 1 66 ? 4.688 0.045 15.578 1 94.25 66 GLY B O 1
ATOM 1785 N N . PRO B 1 67 ? 4.402 1.687 17.031 1 95.56 67 PRO B N 1
ATOM 1786 C CA . PRO B 1 67 ? 2.953 1.725 16.844 1 95.56 67 PRO B CA 1
ATOM 1787 C C . PRO B 1 67 ? 2.549 2.441 15.555 1 95.56 67 PRO B C 1
ATOM 1789 O O . PRO B 1 67 ? 1.432 2.26 15.062 1 95.56 67 PRO B O 1
ATOM 1792 N N . ALA B 1 68 ? 3.412 3.314 14.914 1 97.06 68 ALA B N 1
ATOM 1793 C CA . ALA B 1 68 ? 3.02 4.137 13.773 1 97.06 68 ALA B CA 1
ATOM 1794 C C . ALA B 1 68 ? 2.887 3.291 12.516 1 97.06 68 ALA B C 1
ATOM 1796 O O . ALA B 1 68 ? 3.672 2.365 12.289 1 97.06 68 ALA B O 1
ATOM 1797 N N . LEU B 1 69 ? 1.934 3.609 11.719 1 98.25 69 LEU B N 1
ATOM 1798 C CA . LEU B 1 69 ? 1.526 2.697 10.656 1 98.25 69 LEU B CA 1
ATOM 1799 C C . LEU B 1 69 ? 1.574 3.391 9.297 1 98.25 69 LEU B C 1
ATOM 1801 O O . LEU B 1 69 ? 1.199 4.559 9.18 1 98.25 69 LEU B O 1
ATOM 1805 N N . GLY B 1 70 ? 1.974 2.564 8.297 1 98.44 70 GLY B N 1
ATOM 1806 C CA . GLY B 1 70 ? 1.934 2.988 6.906 1 98.44 70 GLY B CA 1
ATOM 1807 C C . GLY B 1 70 ? 3.074 3.916 6.535 1 98.44 70 GLY B C 1
ATOM 1808 O O . GLY B 1 70 ? 3.928 4.227 7.367 1 98.44 70 GLY B O 1
ATOM 1809 N N . LEU B 1 71 ? 3.09 4.379 5.324 1 98.19 71 LEU B N 1
ATOM 1810 C CA . LEU B 1 71 ? 4.137 5.246 4.801 1 98.19 71 LEU B CA 1
ATOM 1811 C C . LEU B 1 71 ? 4.152 6.586 5.535 1 98.19 71 LEU B C 1
ATOM 1813 O O . LEU B 1 71 ? 5.195 7.23 5.637 1 98.19 71 LEU B O 1
ATOM 1817 N N . TRP B 1 72 ? 2.99 6.98 6.113 1 98.38 72 TRP B N 1
ATOM 1818 C CA . TRP B 1 72 ? 2.881 8.281 6.77 1 98.38 72 TRP B CA 1
ATOM 1819 C C . TRP B 1 72 ? 2.969 8.133 8.289 1 98.38 72 TRP B C 1
ATOM 1821 O O . TRP B 1 72 ? 2.887 9.125 9.016 1 98.38 72 TRP B O 1
ATOM 1831 N N . GLN B 1 73 ? 3.066 7.008 8.789 1 97.56 73 GLN B N 1
ATOM 1832 C CA . GLN B 1 73 ? 3.406 6.684 10.172 1 97.56 73 GLN B CA 1
ATOM 1833 C C . GLN B 1 73 ? 2.445 7.359 11.148 1 97.56 73 GLN B C 1
ATOM 1835 O O . GLN B 1 73 ? 2.873 7.926 12.156 1 97.56 73 GLN B O 1
ATOM 1840 N N . MET B 1 74 ? 1.188 7.34 10.828 1 97.69 74 MET B N 1
ATOM 1841 C CA . MET B 1 74 ? 0.209 7.797 11.812 1 97.69 74 MET B CA 1
ATOM 1842 C C . MET B 1 74 ? -0.014 6.742 12.891 1 97.69 74 MET B C 1
ATOM 1844 O O . MET B 1 74 ? -0.172 5.559 12.586 1 97.69 74 MET B O 1
ATOM 1848 N N . GLU B 1 75 ? 0.001 7.168 14.078 1 97.69 75 GLU B N 1
ATOM 1849 C CA . GLU B 1 75 ? -0.267 6.246 15.18 1 97.69 75 GLU B CA 1
ATOM 1850 C C . GLU B 1 75 ? -1.759 5.949 15.305 1 97.69 75 GLU B C 1
ATOM 1852 O O . GLU B 1 75 ? -2.594 6.816 15.023 1 97.69 75 GLU B O 1
ATOM 1857 N N . PRO B 1 76 ? -2.113 4.695 15.828 1 98.12 76 PRO B N 1
ATOM 1858 C CA . PRO B 1 76 ? -3.521 4.316 15.977 1 98.12 76 PRO B CA 1
ATOM 1859 C C . PRO B 1 76 ? -4.301 5.285 16.859 1 98.12 76 PRO B C 1
ATOM 1861 O O . PRO B 1 76 ? -5.457 5.602 16.562 1 98.12 76 PRO B O 1
ATOM 1864 N N . PHE B 1 77 ? -3.693 5.793 17.891 1 97.44 77 PHE B N 1
ATOM 1865 C CA . PHE B 1 77 ? -4.398 6.719 18.766 1 97.44 77 PHE B CA 1
ATOM 1866 C C . PHE B 1 77 ? -4.82 7.969 18.016 1 97.44 77 PHE B C 1
ATOM 1868 O O . PHE B 1 77 ? -5.949 8.445 18.156 1 97.44 77 PHE B O 1
ATOM 1875 N N . THR B 1 78 ? -3.924 8.555 17.203 1 97.5 78 THR B N 1
ATOM 1876 C CA . THR B 1 78 ? -4.223 9.727 16.391 1 97.5 78 THR B CA 1
ATOM 1877 C C . THR B 1 78 ? -5.348 9.438 15.406 1 97.5 78 THR B C 1
ATOM 1879 O O . THR B 1 78 ? -6.301 10.211 15.297 1 97.5 78 THR B O 1
ATOM 1882 N N . HIS B 1 79 ? -5.207 8.32 14.727 1 98.44 79 HIS B N 1
ATOM 1883 C CA . HIS B 1 79 ? -6.242 7.859 13.805 1 98.44 79 HIS B CA 1
ATOM 1884 C C . HIS B 1 79 ? -7.602 7.789 14.5 1 98.44 79 HIS B C 1
ATOM 1886 O O . HIS B 1 79 ? -8.578 8.375 14.016 1 98.44 79 HIS B O 1
ATOM 1892 N N . ASP B 1 80 ? -7.672 7.098 15.594 1 98.62 80 ASP B N 1
ATOM 1893 C CA . ASP B 1 80 ? -8.922 6.875 16.312 1 98.62 80 ASP B CA 1
ATOM 1894 C C . ASP B 1 80 ? -9.492 8.188 16.844 1 98.62 80 ASP B C 1
ATOM 1896 O O . ASP B 1 80 ? -10.711 8.398 16.828 1 98.62 80 ASP B O 1
ATOM 1900 N N . ASP B 1 81 ? -8.656 9.078 17.297 1 98.56 81 ASP B N 1
ATOM 1901 C CA . ASP B 1 81 ? -9.078 10.383 17.812 1 98.56 81 ASP B CA 1
ATOM 1902 C C . ASP B 1 81 ? -9.727 11.211 16.703 1 98.56 81 ASP B C 1
ATOM 1904 O O . ASP B 1 81 ? -10.75 11.867 16.922 1 98.56 81 ASP B O 1
ATOM 1908 N N . ILE B 1 82 ? -9.133 11.188 15.516 1 98.69 82 ILE B N 1
ATOM 1909 C CA . ILE B 1 82 ? -9.68 11.922 14.383 1 98.69 82 ILE B CA 1
ATOM 1910 C C . ILE B 1 82 ? -11.094 11.414 14.07 1 98.69 82 ILE B C 1
ATOM 1912 O O . ILE B 1 82 ? -12.023 12.211 13.906 1 98.69 82 ILE B O 1
ATOM 1916 N N . TRP B 1 83 ? -11.273 10.141 14.023 1 98.75 83 TRP B N 1
ATOM 1917 C CA . TRP B 1 83 ? -12.57 9.547 13.727 1 98.75 83 TRP B CA 1
ATOM 1918 C C . TRP B 1 83 ? -13.578 9.852 14.828 1 98.75 83 TRP B C 1
ATOM 1920 O O . TRP B 1 83 ? -14.758 10.062 14.562 1 98.75 83 TRP B O 1
ATOM 1930 N N . ALA B 1 84 ? -13.094 9.906 16.016 1 98.75 84 ALA B N 1
ATOM 1931 C CA . ALA B 1 84 ? -13.984 10.031 17.156 1 98.75 84 ALA B CA 1
ATOM 1932 C C . ALA B 1 84 ? -14.367 11.492 17.406 1 98.75 84 ALA B C 1
ATOM 1934 O O . ALA B 1 84 ? -15.5 11.789 17.797 1 98.75 84 ALA B O 1
ATOM 1935 N N . THR B 1 85 ? -13.453 12.453 17.156 1 98.62 85 THR B N 1
ATOM 1936 C CA . THR B 1 85 ? -13.672 13.789 17.703 1 98.62 85 THR B CA 1
ATOM 1937 C C . THR B 1 85 ? -13.781 14.82 16.594 1 98.62 85 THR B C 1
ATOM 1939 O O . THR B 1 85 ? -14.352 15.898 16.781 1 98.62 85 THR B O 1
ATOM 1942 N N . PHE B 1 86 ? -13.219 14.531 15.508 1 98.75 86 PHE B N 1
ATOM 1943 C CA . PHE B 1 86 ? -13.164 15.539 14.453 1 98.75 86 PHE B CA 1
ATOM 1944 C C . PHE B 1 86 ? -14.188 15.227 13.367 1 98.75 86 PHE B C 1
ATOM 1946 O O . PHE B 1 86 ? -15 16.078 13.016 1 98.75 86 PHE B O 1
ATOM 1953 N N . LEU B 1 87 ? -14.242 13.969 12.906 1 98.69 87 LEU B N 1
ATOM 1954 C CA . LEU B 1 87 ? -14.961 13.594 11.695 1 98.69 87 LEU B CA 1
ATOM 1955 C C . LEU B 1 87 ? -16.469 13.531 11.953 1 98.69 87 LEU B C 1
ATOM 1957 O O . LEU B 1 87 ? -17.266 13.555 11.016 1 98.69 87 LEU B O 1
ATOM 1961 N N . PRO B 1 88 ? -16.938 13.453 13.234 1 98.56 88 PRO B N 1
ATOM 1962 C CA . PRO B 1 88 ? -18.375 13.43 13.453 1 98.56 88 PRO B CA 1
ATOM 1963 C C . PRO B 1 88 ? -19.047 14.773 13.18 1 98.56 88 PRO B C 1
ATOM 1965 O O . PRO B 1 88 ? -20.266 14.859 13.086 1 98.56 88 PRO B O 1
ATOM 1968 N N . ALA B 1 89 ? -18.281 15.867 13.016 1 98.25 89 ALA B N 1
ATOM 1969 C CA . ALA B 1 89 ? -18.859 17.172 12.711 1 98.25 89 ALA B CA 1
ATOM 1970 C C . ALA B 1 89 ? -19.688 17.109 11.43 1 98.25 89 ALA B C 1
ATOM 1972 O O . ALA B 1 89 ? -19.219 16.594 10.406 1 98.25 89 ALA B O 1
ATOM 1973 N N . PRO B 1 90 ? -20.891 17.688 11.422 1 98.31 90 PRO B N 1
ATOM 1974 C CA . PRO B 1 90 ? -21.781 17.609 10.266 1 98.31 90 PRO B CA 1
ATOM 1975 C C . PRO B 1 90 ? -21.141 18.172 8.992 1 98.31 90 PRO B C 1
ATOM 1977 O O . PRO B 1 90 ? -21.359 17.625 7.902 1 98.31 90 PRO B O 1
ATOM 1980 N N . ARG B 1 91 ? -20.375 19.219 9.109 1 98 91 ARG B N 1
ATOM 1981 C CA . ARG B 1 91 ? -19.75 19.859 7.961 1 98 91 ARG B CA 1
ATOM 1982 C C . ARG B 1 91 ? -18.75 18.938 7.277 1 98 91 ARG B C 1
ATOM 1984 O O . ARG B 1 91 ? -18.328 19.188 6.148 1 98 91 ARG B O 1
ATOM 1991 N N . LEU B 1 92 ? -18.406 17.812 7.973 1 98.69 92 LEU B N 1
ATOM 1992 C CA . LEU B 1 92 ? -17.375 16.906 7.449 1 98.69 92 LEU B CA 1
ATOM 1993 C C . LEU B 1 92 ? -18.016 15.617 6.941 1 98.69 92 LEU B C 1
ATOM 1995 O O . LEU B 1 92 ? -17.297 14.641 6.676 1 98.69 92 LEU B O 1
ATOM 1999 N N . ALA B 1 93 ? -19.297 15.586 6.742 1 98.62 93 ALA B N 1
ATOM 2000 C CA . ALA B 1 93 ? -20.016 14.383 6.328 1 98.62 93 ALA B CA 1
ATOM 2001 C C . ALA B 1 93 ? -19.484 13.867 4.992 1 98.62 93 ALA B C 1
ATOM 2003 O O . ALA B 1 93 ? -19.344 12.656 4.801 1 98.62 93 ALA B O 1
ATOM 2004 N N . GLY B 1 94 ? -19.266 14.805 4.055 1 98.62 94 GLY B N 1
ATOM 2005 C CA . GLY B 1 94 ? -18.719 14.398 2.771 1 98.62 94 GLY B CA 1
ATOM 2006 C C . GLY B 1 94 ? -17.328 13.773 2.885 1 98.62 94 GLY B C 1
ATOM 2007 O O . GLY B 1 94 ? -17.047 12.758 2.252 1 98.62 94 GLY B O 1
ATOM 2008 N N . LEU B 1 95 ? -16.5 14.383 3.674 1 98.75 95 LEU B N 1
ATOM 2009 C CA . LEU B 1 95 ? -15.164 13.859 3.912 1 98.75 95 LEU B CA 1
ATOM 2010 C C . LEU B 1 95 ? -15.227 12.461 4.531 1 98.75 95 LEU B C 1
ATOM 2012 O O . LEU B 1 95 ? -14.516 11.555 4.098 1 98.75 95 LEU B O 1
ATOM 2016 N N . ARG B 1 96 ? -16.062 12.273 5.508 1 98.44 96 ARG B N 1
ATOM 2017 C CA . ARG B 1 96 ? -16.234 10.984 6.164 1 98.44 96 ARG B CA 1
ATOM 2018 C C . ARG B 1 96 ? -16.672 9.922 5.168 1 98.44 96 ARG B C 1
ATOM 2020 O O . ARG B 1 96 ? -16.156 8.805 5.172 1 98.44 96 ARG B O 1
ATOM 2027 N N . ARG B 1 97 ? -17.609 10.289 4.355 1 98.5 97 ARG B N 1
ATOM 2028 C CA . ARG B 1 97 ? -18.094 9.352 3.346 1 98.5 97 ARG B CA 1
ATOM 2029 C C . ARG B 1 97 ? -16.969 8.906 2.42 1 98.5 97 ARG B C 1
ATOM 2031 O O . ARG B 1 97 ? -16.844 7.723 2.102 1 98.5 97 ARG B O 1
ATOM 2038 N N . HIS B 1 98 ? -16.172 9.867 1.999 1 98.81 98 HIS B N 1
ATOM 2039 C CA . HIS B 1 98 ? -15.086 9.539 1.086 1 98.81 98 HIS B CA 1
ATOM 2040 C C . HIS B 1 98 ? -14.031 8.672 1.77 1 98.81 98 HIS B C 1
ATOM 2042 O O . HIS B 1 98 ? -13.461 7.777 1.146 1 98.81 98 HIS B O 1
ATOM 2048 N N . LEU B 1 99 ? -13.742 8.969 3.035 1 98.75 99 LEU B N 1
ATOM 2049 C CA . LEU B 1 99 ? -12.82 8.125 3.779 1 98.75 99 LEU B CA 1
ATOM 2050 C C . LEU B 1 99 ? -13.328 6.688 3.848 1 98.75 99 LEU B C 1
ATOM 2052 O O . LEU B 1 99 ? -12.547 5.742 3.732 1 98.75 99 LEU B O 1
ATOM 2056 N N . LEU B 1 100 ? -14.617 6.535 4.016 1 98 100 LEU B N 1
ATOM 2057 C CA . LEU B 1 100 ? -15.219 5.211 4.129 1 98 100 LEU B CA 1
ATOM 2058 C C . LEU B 1 100 ? -15.18 4.48 2.791 1 98 100 LEU B C 1
ATOM 2060 O O . LEU B 1 100 ? -15.172 3.248 2.752 1 98 100 LEU B O 1
ATOM 2064 N N . LEU B 1 101 ? -15.156 5.203 1.68 1 98.25 101 LEU B N 1
ATOM 2065 C CA . LEU B 1 101 ? -15 4.582 0.37 1 98.25 101 LEU B CA 1
ATOM 2066 C C . LEU B 1 101 ? -13.633 3.932 0.238 1 98.25 101 LEU B C 1
ATOM 2068 O O . LEU B 1 101 ? -13.477 2.934 -0.47 1 98.25 101 LEU B O 1
ATOM 2072 N N . LEU B 1 102 ? -12.648 4.512 0.87 1 98.38 102 LEU B N 1
ATOM 2073 C CA . LEU B 1 102 ? -11.258 4.07 0.756 1 98.38 102 LEU B CA 1
ATOM 2074 C C . LEU B 1 102 ? -11.008 2.85 1.633 1 98.38 102 LEU B C 1
ATOM 2076 O O . LEU B 1 102 ? -10.125 2.037 1.334 1 98.38 102 LEU B O 1
ATOM 2080 N N . ARG B 1 103 ? -11.719 2.746 2.639 1 97.06 103 ARG B N 1
ATOM 2081 C CA . ARG B 1 103 ? -11.453 1.766 3.686 1 97.06 103 ARG B CA 1
ATOM 2082 C C . ARG B 1 103 ? -12.109 0.427 3.363 1 97.06 103 ARG B C 1
ATOM 2084 O O . ARG B 1 103 ? -13.273 0.383 2.957 1 97.06 103 ARG B O 1
ATOM 2091 N N . GLY B 1 104 ? -11.305 -0.721 3.5 1 96.31 104 GLY B N 1
ATOM 2092 C CA . GLY B 1 104 ? -11.914 -2.041 3.568 1 96.31 104 GLY B CA 1
ATOM 2093 C C . GLY B 1 104 ? -12.43 -2.389 4.949 1 96.31 104 GLY B C 1
ATOM 2094 O O . GLY B 1 104 ? -12.68 -1.5 5.77 1 96.31 104 GLY B O 1
ATOM 2095 N N . GLN B 1 105 ? -12.695 -3.65 5.121 1 97.31 105 GLN B N 1
ATOM 2096 C CA . GLN B 1 105 ? -13.227 -4.098 6.406 1 97.31 105 GLN B CA 1
ATOM 2097 C C . GLN B 1 105 ? -12.172 -4.879 7.188 1 97.31 105 GLN B C 1
ATOM 2099 O O . GLN B 1 105 ? -12.359 -5.156 8.375 1 97.31 105 GLN B O 1
ATOM 2104 N N . TRP B 1 106 ? -11.031 -5.16 6.441 1 97.19 106 TRP B N 1
ATOM 2105 C CA . TRP B 1 106 ? -9.945 -5.887 7.086 1 97.19 106 TRP B CA 1
ATOM 2106 C C . TRP B 1 106 ? -8.594 -5.383 6.594 1 97.19 106 TRP B C 1
ATOM 2108 O O . TRP B 1 106 ? -8.398 -5.172 5.395 1 97.19 106 TRP B O 1
ATOM 2118 N N . PRO B 1 107 ? -7.496 -5.297 7.547 1 96.12 107 PRO B N 1
ATOM 2119 C CA . PRO B 1 107 ? -7.832 -5.266 8.969 1 96.12 107 PRO B CA 1
ATOM 2120 C C . PRO B 1 107 ? -8.703 -4.066 9.344 1 96.12 107 PRO B C 1
ATOM 2122 O O . PRO B 1 107 ? -8.906 -3.168 8.523 1 96.12 107 PRO B O 1
ATOM 2125 N N . ALA B 1 108 ? -9.234 -4.062 10.531 1 94.69 108 ALA B N 1
ATOM 2126 C CA . ALA B 1 108 ? -10.148 -3.004 10.945 1 94.69 108 ALA B CA 1
ATOM 2127 C C . ALA B 1 108 ? -9.391 -1.778 11.445 1 94.69 108 ALA B C 1
ATOM 2129 O O . ALA B 1 108 ? -8.281 -1.901 11.977 1 94.69 108 ALA B O 1
ATOM 2130 N N . GLY B 1 109 ? -10.031 -0.638 11.266 1 96 109 GLY B N 1
ATOM 2131 C CA . GLY B 1 109 ? -9.586 0.596 11.898 1 96 109 GLY B CA 1
ATOM 2132 C C . GLY B 1 109 ? -8.211 1.037 11.461 1 96 109 GLY B C 1
ATOM 2133 O O . GLY B 1 109 ? -7.91 1.048 10.266 1 96 109 GLY B O 1
ATOM 2134 N N . ALA B 1 110 ? -7.398 1.419 12.406 1 98.25 110 ALA B N 1
ATOM 2135 C CA . ALA B 1 110 ? -6.098 2.029 12.148 1 98.25 110 ALA B CA 1
ATOM 2136 C C . ALA B 1 110 ? -5.141 1.032 11.5 1 98.25 110 ALA B C 1
ATOM 2138 O O . ALA B 1 110 ? -4.27 1.417 10.719 1 98.25 110 ALA B O 1
ATOM 2139 N N . ALA B 1 111 ? -5.344 -0.247 11.773 1 97.81 111 ALA B N 1
ATOM 2140 C CA . ALA B 1 111 ? -4.418 -1.265 11.281 1 97.81 111 ALA B CA 1
ATOM 2141 C C . ALA B 1 111 ? -4.387 -1.29 9.758 1 97.81 111 ALA B C 1
ATOM 2143 O O . ALA B 1 111 ? -3.4 -1.721 9.156 1 97.81 111 ALA B O 1
ATOM 2144 N N . GLN B 1 112 ? -5.465 -0.763 9.133 1 96.88 112 GLN B N 1
ATOM 2145 C CA . GLN B 1 112 ? -5.562 -0.747 7.676 1 96.88 112 GLN B CA 1
ATOM 2146 C C . GLN B 1 112 ? -4.508 0.169 7.062 1 96.88 112 GLN B C 1
ATOM 2148 O O . GLN B 1 112 ? -4.125 -0.009 5.906 1 96.88 112 GLN B O 1
ATOM 2153 N N . MET B 1 113 ? -4.02 1.115 7.816 1 98.62 113 MET B N 1
ATOM 2154 C CA . MET B 1 113 ? -3.1 2.117 7.285 1 98.62 113 MET B CA 1
ATOM 2155 C C . MET B 1 113 ? -1.787 1.473 6.852 1 98.62 113 MET B C 1
ATOM 2157 O O . MET B 1 113 ? -1.083 2.008 5.996 1 98.62 113 MET B O 1
ATOM 2161 N N . ALA B 1 114 ? -1.464 0.288 7.379 1 98.19 114 ALA B N 1
ATOM 2162 C CA . ALA B 1 114 ? -0.209 -0.374 7.031 1 98.19 114 ALA B CA 1
ATOM 2163 C C . ALA B 1 114 ? -0.259 -0.935 5.613 1 98.19 114 ALA B C 1
ATOM 2165 O O . ALA B 1 114 ? 0.757 -0.966 4.914 1 98.19 114 ALA B O 1
ATOM 2166 N N . SER B 1 115 ? -1.41 -1.319 5.152 1 98.25 115 SER B N 1
ATOM 2167 C CA . SER B 1 115 ? -1.477 -2.061 3.898 1 98.25 115 SER B CA 1
ATOM 2168 C C . SER B 1 115 ? -2.283 -1.3 2.85 1 98.25 115 SER B C 1
ATOM 2170 O O . SER B 1 115 ? -2.234 -1.629 1.663 1 98.25 115 SER B O 1
ATOM 2172 N N . ASN B 1 116 ? -3.1 -0.38 3.26 1 98.69 116 ASN B N 1
ATOM 2173 C CA . ASN B 1 116 ? -3.928 0.45 2.391 1 98.69 116 ASN B CA 1
ATOM 2174 C C . ASN B 1 116 ? -3.379 1.87 2.283 1 98.69 116 ASN B C 1
ATOM 2176 O O . ASN B 1 116 ? -3.727 2.736 3.088 1 98.69 116 ASN B O 1
ATOM 2180 N N . MET B 1 117 ? -2.619 2.086 1.254 1 98.81 117 MET B N 1
ATOM 2181 C CA . MET B 1 117 ? -1.868 3.332 1.128 1 98.81 117 MET B CA 1
ATOM 2182 C C . MET B 1 117 ? -2.799 4.5 0.816 1 98.81 117 MET B C 1
ATOM 2184 O O . MET B 1 117 ? -2.553 5.625 1.248 1 98.81 117 MET B O 1
ATOM 2188 N N . ALA B 1 118 ? -3.852 4.23 0.069 1 98.88 118 ALA B N 1
ATOM 2189 C CA . ALA B 1 118 ? -4.82 5.285 -0.22 1 98.88 118 ALA B CA 1
ATOM 2190 C C . ALA B 1 118 ? -5.465 5.801 1.062 1 98.88 118 ALA B C 1
ATOM 2192 O O . ALA B 1 118 ? -5.535 7.012 1.283 1 98.88 118 ALA B O 1
ATOM 2193 N N . TYR B 1 119 ? -5.898 4.891 1.941 1 98.88 119 TYR B N 1
ATOM 2194 C CA . TYR B 1 119 ? -6.523 5.273 3.203 1 98.88 119 TYR B CA 1
ATOM 2195 C C . TYR B 1 119 ? -5.531 5.984 4.109 1 98.88 119 TYR B C 1
ATOM 2197 O O . TYR B 1 119 ? -5.863 6.996 4.734 1 98.88 119 TYR B O 1
ATOM 2205 N N . ALA B 1 120 ? -4.316 5.434 4.172 1 98.94 120 ALA B N 1
ATOM 2206 C CA . ALA B 1 120 ? -3.279 6.055 4.996 1 98.94 120 ALA B CA 1
ATOM 2207 C C . ALA B 1 120 ? -3.008 7.488 4.551 1 98.94 120 ALA B C 1
ATOM 2209 O O . ALA B 1 120 ? -2.852 8.383 5.383 1 98.94 120 ALA B O 1
ATOM 2210 N N . CYS B 1 121 ? -2.936 7.695 3.271 1 98.94 121 CYS B N 1
ATOM 2211 C CA . CYS B 1 121 ? -2.711 9.023 2.705 1 98.94 121 CYS B CA 1
ATOM 2212 C C . CYS B 1 121 ? -3.836 9.977 3.086 1 98.94 121 CYS B C 1
ATOM 2214 O O . CYS B 1 121 ? -3.582 11.102 3.516 1 98.94 121 CYS B O 1
ATOM 2216 N N . ALA B 1 122 ? -5.02 9.5 2.924 1 98.94 122 ALA B N 1
ATOM 2217 C CA . ALA B 1 122 ? -6.18 10.328 3.248 1 98.94 122 ALA B CA 1
ATOM 2218 C C . ALA B 1 122 ? -6.176 10.727 4.719 1 98.94 122 ALA B C 1
ATOM 2220 O O . ALA B 1 122 ? -6.414 11.891 5.055 1 98.94 122 ALA B O 1
ATOM 2221 N N . MET B 1 123 ? -5.918 9.773 5.578 1 98.88 123 MET B N 1
ATOM 2222 C CA . MET B 1 123 ? -5.902 10.062 7.012 1 98.88 123 MET B CA 1
ATOM 2223 C C . MET B 1 123 ? -4.801 11.055 7.355 1 98.88 123 MET B C 1
ATOM 2225 O O . MET B 1 123 ? -4.98 11.906 8.227 1 98.88 123 MET B O 1
ATOM 2229 N N . ALA B 1 124 ? -3.666 10.891 6.68 1 98.81 124 ALA B N 1
ATOM 2230 C CA . ALA B 1 124 ? -2.592 11.859 6.887 1 98.81 124 ALA B CA 1
ATOM 2231 C C . ALA B 1 124 ? -3.039 13.266 6.504 1 98.81 124 ALA B C 1
ATOM 2233 O O . ALA B 1 124 ? -2.752 14.234 7.219 1 98.81 124 ALA B O 1
ATOM 2234 N N . ARG B 1 125 ? -3.721 13.383 5.395 1 98.88 125 ARG B N 1
ATOM 2235 C CA . ARG B 1 125 ? -4.211 14.688 4.961 1 98.88 125 ARG B CA 1
ATOM 2236 C C . ARG B 1 125 ? -5.219 15.25 5.957 1 98.88 125 ARG B C 1
ATOM 2238 O O . ARG B 1 125 ? -5.227 16.453 6.223 1 98.88 125 ARG B O 1
ATOM 2245 N N . VAL B 1 126 ? -6.051 14.414 6.5 1 98.88 126 VAL B N 1
ATOM 2246 C CA . VAL B 1 126 ? -7.051 14.844 7.469 1 98.88 126 VAL B CA 1
ATOM 2247 C C . VAL B 1 126 ? -6.363 15.398 8.719 1 98.88 126 VAL B C 1
ATOM 2249 O O . VAL B 1 126 ? -6.816 16.375 9.297 1 98.88 126 VAL B O 1
ATOM 2252 N N . LYS B 1 127 ? -5.277 14.75 9.109 1 98.31 127 LYS B N 1
ATOM 2253 C CA . LYS B 1 127 ? -4.52 15.258 10.25 1 98.31 127 LYS B CA 1
ATOM 2254 C C . LYS B 1 127 ? -4.062 16.688 10.008 1 98.31 127 LYS B C 1
ATOM 2256 O O . LYS B 1 127 ? -4.211 17.562 10.875 1 98.31 127 LYS B O 1
ATOM 2261 N N . TYR B 1 128 ? -3.527 16.969 8.836 1 97.88 128 TYR B N 1
ATOM 2262 C CA . TYR B 1 128 ? -3.129 18.328 8.492 1 97.88 128 TYR B CA 1
ATOM 2263 C C . TYR B 1 128 ? -4.34 19.266 8.445 1 97.88 128 TYR B C 1
ATOM 2265 O O . TYR B 1 128 ? -4.27 20.406 8.906 1 97.88 128 TYR B O 1
ATOM 2273 N N . TYR B 1 129 ? -5.434 18.75 7.879 1 98.38 129 TYR B N 1
ATOM 2274 C CA . TYR B 1 129 ? -6.633 19.547 7.672 1 98.38 129 TYR B CA 1
ATOM 2275 C C . TYR B 1 129 ? -7.258 19.953 9 1 98.38 129 TYR B C 1
ATOM 2277 O O . TYR B 1 129 ? -7.84 21.047 9.117 1 98.38 129 TYR B O 1
ATOM 2285 N N . ARG B 1 130 ? -7.148 19.094 9.969 1 97.5 130 ARG B N 1
ATOM 2286 C CA . ARG B 1 130 ? -7.684 19.344 11.297 1 97.5 130 ARG B CA 1
ATOM 2287 C C . ARG B 1 130 ? -6.941 20.5 11.969 1 97.5 130 ARG B C 1
ATOM 2289 O O . ARG B 1 130 ? -7.504 21.203 12.805 1 97.5 130 ARG B O 1
ATOM 2296 N N . ALA B 1 131 ? -5.672 20.703 11.656 1 94.94 131 ALA B N 1
ATOM 2297 C CA . ALA B 1 131 ? -4.895 21.812 12.195 1 94.94 131 ALA B CA 1
ATOM 2298 C C . ALA B 1 131 ? -5.348 23.141 11.594 1 94.94 131 ALA B C 1
ATOM 2300 O O . ALA B 1 131 ? -5.785 23.188 10.445 1 94.94 131 ALA B O 1
ATOM 2301 N N . PRO B 1 132 ? -5.23 24.219 12.359 1 92.88 132 PRO B N 1
ATOM 2302 C CA . PRO B 1 132 ? -5.699 25.531 11.883 1 92.88 132 PRO B CA 1
ATOM 2303 C C . PRO B 1 132 ? -4.781 26.141 10.828 1 92.88 132 PRO B C 1
ATOM 2305 O O . PRO B 1 132 ? -5.172 27.078 10.133 1 92.88 132 PRO B O 1
ATOM 2308 N N . ASP B 1 133 ? -3.662 25.688 10.57 1 92.62 133 ASP B N 1
ATOM 2309 C CA . ASP B 1 133 ? -2.664 26.25 9.664 1 92.62 133 ASP B CA 1
ATOM 2310 C C . ASP B 1 133 ? -3.092 26.109 8.211 1 92.62 133 ASP B C 1
ATOM 2312 O O . ASP B 1 133 ? -3.518 25.031 7.789 1 92.62 133 ASP B O 1
ATOM 2316 N N . PRO B 1 134 ? -3.016 27.266 7.477 1 96.25 134 PRO B N 1
ATOM 2317 C CA . PRO B 1 134 ? -3.17 27.094 6.031 1 96.25 134 PRO B CA 1
ATOM 2318 C C . PRO B 1 134 ? -2.018 26.297 5.41 1 96.25 134 PRO B C 1
ATOM 2320 O O . PRO B 1 134 ? -0.908 26.297 5.949 1 96.25 134 PRO B O 1
ATOM 2323 N N . LEU B 1 135 ? -2.246 25.641 4.258 1 98.12 135 LEU B N 1
ATOM 2324 C CA . LEU B 1 135 ? -1.163 24.953 3.568 1 98.12 135 LEU B CA 1
ATOM 2325 C C . LEU B 1 135 ? -0.115 25.938 3.068 1 98.12 135 LEU B C 1
ATOM 2327 O O . LEU B 1 135 ? -0.456 27.047 2.617 1 98.12 135 LEU B O 1
ATOM 2331 N N . PRO B 1 136 ? 1.113 25.562 3.145 1 97.88 136 PRO B N 1
ATOM 2332 C CA . PRO B 1 136 ? 2.146 26.375 2.484 1 97.88 136 PRO B CA 1
ATOM 2333 C C . PRO B 1 136 ? 1.992 26.391 0.965 1 97.88 136 PRO B C 1
ATOM 2335 O O . PRO B 1 136 ? 1.232 25.594 0.405 1 97.88 136 PRO B O 1
ATOM 2338 N N . ALA B 1 137 ? 2.764 27.328 0.35 1 97.88 137 ALA B N 1
ATOM 2339 C CA . ALA B 1 137 ? 2.832 27.328 -1.108 1 97.88 137 ALA B CA 1
ATOM 2340 C C . ALA B 1 137 ? 3.375 25.984 -1.619 1 97.88 137 ALA B C 1
ATOM 2342 O O . ALA B 1 137 ? 4.242 25.375 -0.988 1 97.88 137 ALA B O 1
ATOM 2343 N N . ALA B 1 138 ? 2.951 25.594 -2.803 1 97.62 138 ALA B N 1
ATOM 2344 C CA . ALA B 1 138 ? 3.271 24.297 -3.379 1 97.62 138 ALA B CA 1
ATOM 2345 C C . ALA B 1 138 ? 4.77 24.156 -3.627 1 97.62 138 ALA B C 1
ATOM 2347 O O . ALA B 1 138 ? 5.277 23.047 -3.801 1 97.62 138 ALA B O 1
ATOM 2348 N N . THR B 1 139 ? 5.523 25.219 -3.658 1 97.75 139 THR B N 1
ATOM 2349 C CA . THR B 1 139 ? 6.938 25.188 -4.016 1 97.75 139 THR B CA 1
ATOM 2350 C C . THR B 1 139 ? 7.805 25.594 -2.834 1 97.75 139 THR B C 1
ATOM 2352 O O . THR B 1 139 ? 8.992 25.891 -3 1 97.75 139 THR B O 1
ATOM 2355 N N . ASP B 1 140 ? 7.199 25.719 -1.63 1 98.38 140 ASP B N 1
ATOM 2356 C CA . ASP B 1 140 ? 7.934 26.172 -0.454 1 98.38 140 ASP B CA 1
ATOM 2357 C C . ASP B 1 140 ? 8.289 25 0.46 1 98.38 140 ASP B C 1
ATOM 2359 O O . ASP B 1 140 ? 7.613 24.766 1.461 1 98.38 140 ASP B O 1
ATOM 2363 N N . ALA B 1 141 ? 9.43 24.438 0.152 1 98.19 141 ALA B N 1
ATOM 2364 C CA . ALA B 1 141 ? 9.875 23.234 0.858 1 98.19 141 ALA B CA 1
ATOM 2365 C C . ALA B 1 141 ? 10.141 23.531 2.33 1 98.19 141 ALA B C 1
ATOM 2367 O O . ALA B 1 141 ? 9.875 22.703 3.199 1 98.19 141 ALA B O 1
ATOM 2368 N N . VAL B 1 142 ? 10.672 24.688 2.6 1 97.25 142 VAL B N 1
ATOM 2369 C CA . VAL B 1 142 ? 11.016 25.062 3.971 1 97.25 142 VAL B CA 1
ATOM 2370 C C . VAL B 1 142 ? 9.742 25.172 4.805 1 97.25 142 VAL B C 1
ATOM 2372 O O . VAL B 1 142 ? 9.672 24.625 5.914 1 97.25 142 VAL B O 1
ATOM 2375 N N . ALA B 1 143 ? 8.766 25.828 4.258 1 96.94 143 ALA B N 1
ATOM 2376 C CA . ALA B 1 143 ? 7.504 25.984 4.973 1 96.94 143 ALA B CA 1
ATOM 2377 C C . ALA B 1 143 ? 6.809 24.641 5.152 1 96.94 143 ALA B C 1
ATOM 2379 O O . ALA B 1 143 ? 6.191 24.391 6.188 1 96.94 143 ALA B O 1
ATOM 2380 N N . MET B 1 144 ? 6.891 23.797 4.191 1 97.31 144 MET B N 1
ATOM 2381 C CA . MET B 1 144 ? 6.309 22.469 4.301 1 97.31 144 MET B CA 1
ATOM 2382 C C . MET B 1 144 ? 6.984 21.656 5.41 1 97.31 144 MET B C 1
ATOM 2384 O O . MET B 1 144 ? 6.309 21 6.203 1 97.31 144 MET B O 1
ATOM 2388 N N . CYS B 1 145 ? 8.258 21.734 5.426 1 96.31 145 CYS B N 1
ATOM 2389 C CA . CYS B 1 145 ? 9.008 21.031 6.461 1 96.31 145 CYS B CA 1
ATOM 2390 C C . CYS B 1 145 ? 8.625 21.547 7.848 1 96.31 145 CYS B C 1
ATOM 2392 O O . CYS B 1 145 ? 8.461 20.75 8.773 1 96.31 145 CYS B O 1
ATOM 2394 N N . ARG B 1 146 ? 8.508 22.828 7.977 1 93.94 146 ARG B N 1
ATOM 2395 C CA . ARG B 1 146 ? 8.117 23.406 9.258 1 93.94 146 ARG B CA 1
ATOM 2396 C C . ARG B 1 146 ? 6.734 22.922 9.68 1 93.94 146 ARG B C 1
ATOM 2398 O O . ARG B 1 146 ? 6.508 22.609 10.844 1 93.94 146 ARG B O 1
ATOM 2405 N N . MET B 1 147 ? 5.816 22.938 8.734 1 95 147 MET B N 1
ATOM 2406 C CA . MET B 1 147 ? 4.465 22.484 9.039 1 95 147 MET B CA 1
ATOM 2407 C C . MET B 1 147 ? 4.469 21.016 9.453 1 95 147 MET B C 1
ATOM 2409 O O . MET B 1 147 ? 3.785 20.641 10.406 1 95 147 MET B O 1
ATOM 2413 N N . TRP B 1 148 ? 5.195 20.203 8.711 1 96.25 148 TRP B N 1
ATOM 2414 C CA . TRP B 1 148 ? 5.336 18.781 9.055 1 96.25 148 TRP B CA 1
ATOM 2415 C C . TRP B 1 148 ? 5.863 18.625 10.477 1 96.25 148 TRP B C 1
ATOM 2417 O O . TRP B 1 148 ? 5.336 17.828 11.258 1 96.25 148 TRP B O 1
ATOM 2427 N N . LYS B 1 149 ? 6.855 19.328 10.859 1 92.44 149 LYS B N 1
ATOM 2428 C CA . LYS B 1 149 ? 7.426 19.234 12.203 1 92.44 149 LYS B CA 1
ATOM 2429 C C . LYS B 1 149 ? 6.406 19.641 13.258 1 92.44 149 LYS B C 1
ATOM 2431 O O . LYS B 1 149 ? 6.316 19.016 14.32 1 92.44 149 LYS B O 1
ATOM 2436 N N . ARG B 1 150 ? 5.68 20.609 12.93 1 90.75 150 ARG B N 1
ATOM 2437 C CA . ARG B 1 150 ? 4.746 21.156 13.906 1 90.75 150 ARG B CA 1
ATOM 2438 C C . ARG B 1 150 ? 3.521 20.266 14.062 1 90.75 150 ARG B C 1
ATOM 2440 O O . ARG B 1 150 ? 3.047 20.047 15.18 1 90.75 150 ARG B O 1
ATOM 2447 N N . ILE B 1 151 ? 3.078 19.766 13.047 1 92.94 151 ILE B N 1
ATOM 2448 C CA . ILE B 1 151 ? 1.761 19.141 13.055 1 92.94 151 ILE B CA 1
ATOM 2449 C C . ILE B 1 151 ? 1.912 17.609 13.07 1 92.94 151 ILE B C 1
ATOM 2451 O O . ILE B 1 151 ? 1.122 16.906 13.703 1 92.94 151 ILE B O 1
ATOM 2455 N N . TYR B 1 152 ? 2.869 17.172 12.422 1 88.75 152 TYR B N 1
ATOM 2456 C CA . TYR B 1 152 ? 2.898 15.742 12.125 1 88.75 152 TYR B CA 1
ATOM 2457 C C . TYR B 1 152 ? 3.949 15.031 12.969 1 88.75 152 TYR B C 1
ATOM 2459 O O . TYR B 1 152 ? 3.766 13.875 13.367 1 88.75 152 TYR B O 1
ATOM 2467 N N . ASN B 1 153 ? 5.141 15.641 13.211 1 79.12 153 ASN B N 1
ATOM 2468 C CA . ASN B 1 153 ? 6.262 15.047 13.93 1 79.12 153 ASN B CA 1
ATOM 2469 C C . ASN B 1 153 ? 6.246 15.422 15.414 1 79.12 153 ASN B C 1
ATOM 2471 O O . ASN B 1 153 ? 6.055 16.594 15.758 1 79.12 153 ASN B O 1
ATOM 2475 N N . THR B 1 154 ? 5.184 15.016 16.312 1 58.53 154 THR B N 1
ATOM 2476 C CA . THR B 1 154 ? 5 15.469 17.688 1 58.53 154 THR B CA 1
ATOM 2477 C C . THR B 1 154 ? 6.344 15.766 18.344 1 58.53 154 THR B C 1
ATOM 2479 O O . THR B 1 154 ? 6.469 16.703 19.125 1 58.53 154 THR B O 1
ATOM 2482 N N . SER B 1 155 ? 7.082 14.703 18.547 1 49.75 155 SER B N 1
ATOM 2483 C CA . SER B 1 155 ? 7.988 14.961 19.656 1 49.75 155 SER B CA 1
ATOM 2484 C C . SER B 1 155 ? 8.68 16.312 19.516 1 49.75 155 SER B C 1
ATOM 2486 O O . SER B 1 155 ? 8.672 17.125 20.438 1 49.75 155 SER B O 1
ATOM 2488 N N . LEU B 1 156 ? 9.906 16.328 18.75 1 48.09 156 LEU B N 1
ATOM 2489 C CA . LEU B 1 156 ? 10.875 17.422 18.75 1 48.09 156 LEU B CA 1
ATOM 2490 C C . LEU B 1 156 ? 10.469 18.516 17.781 1 48.09 156 LEU B C 1
ATOM 2492 O O . LEU B 1 156 ? 11.32 19.109 17.109 1 48.09 156 LEU B O 1
ATOM 2496 N N . GLY B 1 157 ? 9.266 18.594 17.422 1 47.78 157 GLY B N 1
ATOM 2497 C CA . GLY B 1 157 ? 8.781 19.625 16.5 1 47.78 157 GLY B CA 1
ATOM 2498 C C . GLY B 1 157 ? 9.367 20.984 16.781 1 47.78 157 GLY B C 1
ATOM 2499 O O . GLY B 1 157 ? 9.148 21.922 16 1 47.78 157 GLY B O 1
ATOM 2500 N N . ALA B 1 158 ? 9.75 21.109 17.984 1 49.28 158 ALA B N 1
ATOM 2501 C CA . ALA B 1 158 ? 10.109 22.484 18.328 1 49.28 158 ALA B CA 1
ATOM 2502 C C . ALA B 1 158 ? 11.336 22.938 17.531 1 49.28 158 ALA B C 1
ATOM 2504 O O . ALA B 1 158 ? 11.727 24.109 17.594 1 49.28 158 ALA B O 1
ATOM 2505 N N . GLY B 1 159 ? 11.883 21.922 16.75 1 52.19 159 GLY B N 1
ATOM 2506 C CA . GLY B 1 159 ? 13.109 22.438 16.172 1 52.19 159 GLY B CA 1
ATOM 2507 C C . GLY B 1 159 ? 12.938 22.938 14.75 1 52.19 159 GLY B C 1
ATOM 2508 O O . GLY B 1 159 ? 11.875 22.766 14.156 1 52.19 159 GLY B O 1
ATOM 2509 N N . ASP B 1 160 ? 13.766 23.734 14.305 1 66.56 160 ASP B N 1
ATOM 2510 C CA . ASP B 1 160 ? 13.883 24.328 12.977 1 66.56 160 ASP B CA 1
ATOM 2511 C C . ASP B 1 160 ? 13.906 23.25 11.891 1 66.56 160 ASP B C 1
ATOM 2513 O O . ASP B 1 160 ? 14.336 22.109 12.148 1 66.56 160 ASP B O 1
ATOM 2517 N N . ALA B 1 161 ? 13.164 23.656 10.852 1 74.19 161 ALA B N 1
ATOM 2518 C CA . ALA B 1 161 ? 13.352 22.812 9.672 1 74.19 161 ALA B CA 1
ATOM 2519 C C . ALA B 1 161 ? 14.828 22.531 9.438 1 74.19 161 ALA B C 1
ATOM 2521 O O . ALA B 1 161 ? 15.664 23.438 9.469 1 74.19 161 ALA B O 1
ATOM 2522 N N . ASP B 1 162 ? 15.109 21.281 9.406 1 86.69 162 ASP B N 1
ATOM 2523 C CA . ASP B 1 162 ? 16.5 20.906 9.148 1 86.69 162 ASP B CA 1
ATOM 2524 C C . ASP B 1 162 ? 16.719 20.625 7.672 1 86.69 162 ASP B C 1
ATOM 2526 O O . ASP B 1 162 ? 15.789 20.281 6.949 1 86.69 162 ASP B O 1
ATOM 2530 N N . PRO B 1 163 ? 17.922 20.922 7.195 1 91.19 163 PRO B N 1
ATOM 2531 C CA . PRO B 1 163 ? 18.219 20.844 5.766 1 91.19 163 PRO B CA 1
ATOM 2532 C C . PRO B 1 163 ? 17.922 19.453 5.184 1 91.19 163 PRO B C 1
ATOM 2534 O O . PRO B 1 163 ? 17.516 19.359 4.02 1 91.19 163 PRO B O 1
ATOM 2537 N N . ARG B 1 164 ? 18.141 18.453 5.945 1 91.44 164 ARG B N 1
ATOM 2538 C CA . ARG B 1 164 ? 17.891 17.109 5.449 1 91.44 164 ARG B CA 1
ATOM 2539 C C . ARG B 1 164 ? 16.422 16.922 5.086 1 91.44 164 ARG B C 1
ATOM 2541 O O . ARG B 1 164 ? 16.094 16.453 3.994 1 91.44 164 ARG B O 1
ATOM 2548 N N . HIS B 1 165 ? 15.578 17.281 5.98 1 94.25 165 HIS B N 1
ATOM 2549 C CA . HIS B 1 165 ? 14.156 17.109 5.727 1 94.25 165 HIS B CA 1
ATOM 2550 C C . HIS B 1 165 ? 13.656 18.125 4.695 1 94.25 165 HIS B C 1
ATOM 2552 O O . HIS B 1 165 ? 12.773 17.812 3.895 1 94.25 165 HIS B O 1
ATOM 2558 N N . VAL B 1 166 ? 14.164 19.312 4.715 1 96.56 166 VAL B N 1
ATOM 2559 C CA . VAL B 1 166 ? 13.805 20.281 3.688 1 96.56 166 VAL B CA 1
ATOM 2560 C C . VAL B 1 166 ? 14.109 19.719 2.305 1 96.56 166 VAL B C 1
ATOM 2562 O O . VAL B 1 166 ? 13.336 19.891 1.365 1 96.56 166 VAL B O 1
ATOM 2565 N N . ALA B 1 167 ? 15.188 19 2.164 1 96.31 167 ALA B N 1
ATOM 2566 C CA . ALA B 1 167 ? 15.57 18.391 0.891 1 96.31 167 ALA B CA 1
ATOM 2567 C C . ALA B 1 167 ? 14.539 17.359 0.447 1 96.31 167 ALA B C 1
ATOM 2569 O O . ALA B 1 167 ? 14.289 17.188 -0.749 1 96.31 167 ALA B O 1
ATOM 2570 N N . LEU B 1 168 ? 13.992 16.641 1.416 1 95.81 168 LEU B N 1
ATOM 2571 C CA . LEU B 1 168 ? 12.977 15.648 1.093 1 95.81 168 LEU B CA 1
ATOM 2572 C C . LEU B 1 168 ? 11.711 16.328 0.566 1 95.81 168 LEU B C 1
ATOM 2574 O O . LEU B 1 168 ? 11.094 15.836 -0.384 1 95.81 168 LEU B O 1
ATOM 2578 N N . PHE B 1 169 ? 11.344 17.422 1.165 1 97.75 169 PHE B N 1
ATOM 2579 C CA . PHE B 1 169 ? 10.195 18.172 0.667 1 97.75 169 PHE B CA 1
ATOM 2580 C C . PHE B 1 169 ? 10.5 18.797 -0.688 1 97.75 169 PHE B C 1
ATOM 2582 O O . PHE B 1 169 ? 9.617 18.906 -1.542 1 97.75 169 PHE B O 1
ATOM 2589 N N . GLN B 1 170 ? 11.727 19.234 -0.919 1 98.12 170 GLN B N 1
ATOM 2590 C CA . GLN B 1 170 ? 12.125 19.719 -2.236 1 98.12 170 GLN B CA 1
ATOM 2591 C C . GLN B 1 170 ? 12.016 18.609 -3.283 1 98.12 170 GLN B C 1
ATOM 2593 O O . GLN B 1 170 ? 11.586 18.859 -4.414 1 98.12 170 GLN B O 1
ATOM 2598 N N . GLN B 1 171 ? 12.422 17.422 -2.928 1 96.69 171 GLN B N 1
ATOM 2599 C CA . GLN B 1 171 ? 12.266 16.266 -3.818 1 96.69 171 GLN B CA 1
ATOM 2600 C C . GLN B 1 171 ? 10.805 16.047 -4.172 1 96.69 171 GLN B C 1
ATOM 2602 O O . GLN B 1 171 ? 10.469 15.797 -5.332 1 96.69 171 GLN B O 1
ATOM 2607 N N . ALA B 1 172 ? 9.961 16.156 -3.18 1 97.56 172 ALA B N 1
ATOM 2608 C CA . ALA B 1 172 ? 8.523 15.961 -3.383 1 97.56 172 ALA B CA 1
ATOM 2609 C C . ALA B 1 172 ? 7.965 17 -4.355 1 97.56 172 ALA B C 1
ATOM 2611 O O . ALA B 1 172 ? 7.129 16.672 -5.203 1 97.56 172 ALA B O 1
ATOM 2612 N N . ILE B 1 173 ? 8.398 18.234 -4.242 1 97.38 173 ILE B N 1
ATOM 2613 C CA . ILE B 1 173 ? 7.965 19.328 -5.109 1 97.38 173 ILE B CA 1
ATOM 2614 C C . ILE B 1 173 ? 8.359 19.016 -6.555 1 97.38 173 ILE B C 1
ATOM 2616 O O . ILE B 1 173 ? 7.594 19.297 -7.484 1 97.38 173 ILE B O 1
ATOM 2620 N N . GLY B 1 174 ? 9.477 18.453 -6.758 1 91.88 174 GLY B N 1
ATOM 2621 C CA . GLY B 1 174 ? 9.969 18.156 -8.094 1 91.88 174 GLY B CA 1
ATOM 2622 C C . GLY B 1 174 ? 9.43 16.859 -8.656 1 91.88 174 GLY B C 1
ATOM 2623 O O . GLY B 1 174 ? 9.766 16.469 -9.781 1 91.88 174 GLY B O 1
ATOM 2624 N N . THR B 1 175 ? 8.703 16.125 -7.848 1 90.25 175 THR B N 1
ATOM 2625 C CA . THR B 1 175 ? 8.195 14.812 -8.25 1 90.25 175 THR B CA 1
ATOM 2626 C C . THR B 1 175 ? 6.883 14.953 -9.008 1 90.25 175 THR B C 1
ATOM 2628 O O . THR B 1 175 ? 5.992 15.703 -8.594 1 90.25 175 THR B O 1
#

Sequence (350 aa):
MVVVPPRFGLRAMTGLCPAQVRREIVTPVLELIGLGGDAAASLLTGTALAETGLAYIRQVTDGGPGPALGLWQMEPFTHDDIWATFLPAPRLAGLRRHLLLLRGQWPAGAAQMASNMAYACAMARVKYYRAPDPLPAATDAVAMCRMWKRIYNTSLGAGDADPRHVALFQQAIGTMVVVPPRFGLRAMTGLCPAQVRREIVTPVLELIGLGGDAAASLLTGTALAETGLAYIRQVTDGGPGPALGLWQMEPFTHDDIWATFLPAPRLAGLRRHLLLLRGQWPAGAAQMASNMAYACAMARVKYYRAPDPLPAATDAVAMCRMWKRIYNTSLGAGDADPRHVALFQQAIGT

pLDDT: mean 90.06, std 18.73, range [20.92, 98.94]

Radius of gyration: 19.94 Å; Cα contacts (8 Å, |Δi|>4): 604; chains: 2; bounding box: 48×55×44 Å

Nearest PDB structures (foldseek):
  5aa3-assembly1_A  TM=2.844E-01  e=1.398E-01  Pseudomonas aeruginosa BWHPSA013
  5aa4-assembly3_C  TM=2.787E-01  e=7.826E-01  Pseudomonas aeruginosa BWHPSA013
  9g3y-assembly1_K  TM=1.952E-01  e=9.163E+00  Sus scrofa
  3zol-assembly1_A  TM=1.524E-01  e=8.723E+00  Methanosarcina acetivorans
  7f88-assembly3_C  TM=4.485E-01  e=4.967E-01  Gemmabryum coronatum

Secondary structure (DSSP, 8-state):
--------------SS-HHHIIIIIIHHHHHHTT--SHHHHHHHHHHHHHHHTT--SEEEETTEEEEEETTTTB-HHHHHHIIIIITTSGGGHHHHHHHHHH--SSS-GGGGGGTBHHHHHHHHHHHHHHSSPPPPPTT-HHHHHHHIIIII--TTTTS---HHHHHHHHHHHT-/--------------SS-HHHIIIIIIHHHHHHTT--SHHHHHHHHHHHHHHHTT--SEEEETTEEEEEETTTTB-HHHHHHIIIIITTSGGGHHHHHHHHHH--SSS-GGGGGGTBHHHHHHHHHHHHHHSSPPPPPTT-HHHHHHHIIIII--TTTTS---HHHHHHHHHHHT-